Protein 8G4K (pdb70)

Sequence (212 aa):
GLKELLKELNKKAIASGDTETVRRILEEELLELLKEAFEKGDYDLAISIASMAVKAASYIGDTETLKEELLEIILKKIKEKLKKEGDEAALKAVERNIKVVEKVAMKFPQLCKFCDVRRFFSTCDNQKSCMMSNCSSITSICEKPQEVCVAVWRKNDENITLETVCHDPKLPYHDFILEDDAASPKCIMKEKKKPGETFFMMCSCSSSDECNDNIIIFSEEYNT

Organism: Homo sapiens (NCBI:txid9606)

InterPro domains:
  IPR000333 Ser/Thr protein kinase, TGFB receptor [PR00653] (124-147)
  IPR000333 Ser/Thr protein kinase, TGFB receptor [PR00653] (388-409)
  IPR000333 Ser/Thr protein kinase, TGFB receptor [PR00653] (509-528)
  IPR000333 Ser/Thr protein kinase, TGFB receptor [PTHR23255] (47-543)
  IPR000719 Protein kinase domain [PS50011] (244-544)
  IPR000719 Protein kinase domain [SM00220] (244-539)
  IPR001245 Serine-threonine/tyrosine-protein kinase, catalytic domain [PF07714] (244-537)
  IPR008271 Serine/threonine-protein kinase, active site [PS00108] (375-387)
  IPR011009 Protein kinase-like domain superfamily [SSF56112] (244-537)
  IPR015013 Transforming growth factor beta receptor 2 ectodomain [PF08917] (49-157)
  IPR015013 Transforming growth factor beta receptor 2 ectodomain [cd23538] (49-149)
  IPR017194 Transforming growth factor-beta receptor, type II [PIRSF037393] (1-567)
  IPR017441 Protein kinase, ATP binding site [PS00107] (250-277)
  IPR045860 Snake toxin-like superfamily [G3DSA:2.10.60.10] (38-153)
  IPR045860 Snake toxin-like superfamily [SSF57302] (38-157)

Solvent-accessible surface area: 11367 Å² total; per-residue (Å²): 94,40,143,86,23,10,138,55,1,41,153,5,37,94,85,44,60,63,115,31,0,120,106,0,7,106,59,1,42,107,68,5,123,96,1,50,117,141,36,59,42,33,64,0,0,5,3,0,0,2,0,0,35,0,0,34,83,28,55,40,67,132,16,4,99,100,0,20,101,25,0,104,95,0,63,107,82,4,134,144,88,76,53,93,10,0,25,98,0,0,58,33,0,13,116,8,0,85,127,56,36,201,147,54,11,36,0,0,20,24,3,47,90,89,166,26,118,5,38,148,86,84,42,6,92,13,121,10,63,0,0,0,0,0,68,93,62,92,25,11,0,0,0,1,16,65,56,81,127,153,75,18,20,5,15,2,7,12,21,22,45,173,81,69,45,62,138,42,112,15,105,102,16,88,20,73,114,1,71,5,123,103,38,190,65,130,70,42,51,0,42,9,6,6,0,41,37,20,23,11,0,28,45,0,23,55,51,100,143,163,154,178

GO terms:
  GO:0005515 protein binding (F, IPI)
  GO:0034713 type I transforming growth factor beta receptor binding (F, IDA)
  GO:0034714 type III transforming growth factor beta receptor binding (F, IDA)
  GO:0060391 positive regulation of SMAD protein signal transduction (P, IDA)
  GO:0046332 SMAD binding (F, IDA)
  GO:0050431 transforming growth factor beta binding (F, IDA)
  GO:0007179 transforming growth factor beta receptor signaling pathway (P, IMP)
  GO:0005024 transforming growth factor beta receptor activity (F, IDA)
  GO:0043235 signaling receptor complex (C, IDA)
  GO:0050431 transforming growth factor beta binding (F, IPI)
  GO:0005576 extracellular region (C, IDA)
  GO:0005026 transforming growth factor beta receptor activity, type II (F, IDA)
  GO:0045121 membrane raft (C, IDA)
  GO:0005886 plasma membrane (C, IDA)
  GO:0008284 positive regulation of cell population proliferation (P, TAS)
  GO:0004674 protein serine/threonine kinase activity (F, TAS)
  GO:0005829 cytosol (C, TAS)
  GO:0005886 plasma membrane (C, TAS)
  GO:0004675 transmembrane receptor protein serine/threonine kinase activity (F, IDA)
  GO:0005539 glycosaminoglycan binding (F, IDA)

Structure (mmCIF, N/CA/C/O backbone):
data_8G4K
#
_entry.id   8G4K
#
_cell.length_a   47.983
_cell.length_b   57.175
_cell.length_c   78.798
_cell.angle_alpha   90
_cell.angle_beta   90
_cell.angle_gamma   90
#
_symmetry.space_group_name_H-M   'P 21 21 21'
#
loop_
_entity.id
_entity.type
_entity.pdbx_description
1 polymer 5HCS_TGFBR2_1
2 polymer 'TGF-beta receptor type-2'
3 non-polymer 'SULFATE ION'
4 water water
#
loop_
_atom_site.group_PDB
_atom_site.id
_atom_site.type_symbol
_atom_site.label_atom_id
_atom_site.label_alt_id
_atom_site.label_comp_id
_atom_site.label_asym_id
_atom_site.label_entity_id
_atom_site.label_seq_id
_atom_site.pdbx_PDB_ins_code
_atom_site.Cartn_x
_atom_site.Cartn_y
_atom_site.Cartn_z
_atom_site.occupancy
_atom_site.B_iso_or_equiv
_atom_site.auth_seq_id
_atom_site.auth_comp_id
_atom_site.auth_asym_id
_atom_site.auth_atom_id
_atom_site.pdbx_PDB_model_num
ATOM 1 N N . GLY A 1 4 ? 22.193 -17.275 1.457 1 43.45 23 GLY A N 1
ATOM 2 C CA . GLY A 1 4 ? 23.501 -16.662 1.261 1 36.04 23 GLY A CA 1
ATOM 3 C C . GLY A 1 4 ? 23.749 -15.538 2.264 1 28.11 23 GLY A C 1
ATOM 4 O O . GLY A 1 4 ? 24.814 -15.463 2.876 1 25.76 23 GLY A O 1
ATOM 8 N N . LEU A 1 5 ? 22.753 -14.658 2.445 1 25.8 24 LEU A N 1
ATOM 9 C CA . LEU A 1 5 ? 22.951 -13.496 3.308 1 24.94 24 LEU A CA 1
ATOM 10 C C . LEU A 1 5 ? 23.07 -13.885 4.789 1 22.83 24 LEU A C 1
ATOM 11 O O . LEU A 1 5 ? 23.889 -13.338 5.5 1 21.8 24 LEU A O 1
ATOM 27 N N . LYS A 1 6 ? 22.323 -14.897 5.231 1 21.45 25 LYS A N 1
ATOM 28 C CA . LYS A 1 6 ? 22.463 -15.41 6.58 1 23.6 25 LYS A CA 1
ATOM 29 C C . LYS A 1 6 ? 23.886 -15.902 6.831 1 22.54 25 LYS A C 1
ATOM 30 O O . LYS A 1 6 ? 24.459 -15.637 7.891 1 21.53 25 LYS A O 1
ATOM 49 N N . GLU A 1 7 ? 24.475 -16.603 5.861 1 22.29 26 GLU A N 1
ATOM 50 C CA . GLU A 1 7 ? 25.832 -17.108 6.016 1 22.93 26 GLU A CA 1
ATOM 51 C C . GLU A 1 7 ? 26.849 -15.967 6.027 1 20.74 26 GLU A C 1
ATOM 52 O O . GLU A 1 7 ? 27.809 -15.998 6.807 1 21.15 26 GLU A O 1
ATOM 64 N N . LEU A 1 8 ? 26.625 -14.94 5.204 1 19.69 27 LEU A N 1
ATOM 65 C CA . LEU A 1 8 ? 27.521 -13.796 5.178 1 17.95 27 LEU A CA 1
ATOM 66 C C . LEU A 1 8 ? 27.49 -13.095 6.536 1 16.77 27 LEU A C 1
ATOM 67 O O . LEU A 1 8 ? 28.535 -12.681 7.012 1 17.57 27 LEU A O 1
ATOM 83 N N . LEU A 1 9 ? 26.295 -12.93 7.101 1 16.83 28 LEU A N 1
ATOM 84 C CA . LEU A 1 9 ? 26.201 -12.317 8.428 1 16.3 28 LEU A CA 1
ATOM 85 C C . LEU A 1 9 ? 26.946 -13.134 9.491 1 15.2 28 LEU A C 1
ATOM 86 O O . LEU A 1 9 ? 27.694 -12.58 10.314 1 16.04 28 LEU A O 1
ATOM 102 N N . LYS A 1 10 ? 26.766 -14.454 9.451 1 16.76 29 LYS A N 1
ATOM 103 C CA . LYS A 1 10 ? 27.478 -15.323 10.38 1 17.25 29 LYS A CA 1
ATOM 104 C C . LYS A 1 10 ? 28.981 -15.156 10.227 1 17.34 29 LYS A C 1
ATOM 105 O O . LYS A 1 10 ? 29.713 -15.018 11.213 1 17.67 29 LYS A O 1
ATOM 124 N N . GLU A 1 11 ? 29.462 -15.167 8.988 1 17.86 30 GLU A N 1
ATOM 125 C CA . GLU A 1 11 ? 30.885 -14.998 8.731 1 17.07 30 GLU A CA 1
ATOM 126 C C . GLU A 1 11 ? 31.398 -13.618 9.136 1 15.44 30 GLU A C 1
ATOM 127 O O . GLU A 1 11 ? 32.511 -13.495 9.674 1 17.16 30 GLU A O 1
ATOM 139 N N . LEU A 1 12 ? 30.585 -12.582 8.911 1 15.23 31 LEU A N 1
ATOM 140 C CA . LEU A 1 12 ? 30.931 -11.218 9.265 1 15.57 31 LEU A CA 1
ATOM 141 C C . LEU A 1 12 ? 31.157 -11.155 10.785 1 15.23 31 LEU A C 1
ATOM 142 O O . LEU A 1 12 ? 32.158 -10.603 11.245 1 15.8 31 LEU A O 1
ATOM 158 N N . ASN A 1 13 ? 30.195 -11.666 11.561 1 14.48 32 ASN A N 1
ATOM 159 C CA . ASN A 1 13 ? 30.273 -11.591 13.022 1 14.15 32 ASN A CA 1
ATOM 160 C C . ASN A 1 13 ? 31.437 -12.413 13.557 1 14.87 32 ASN A C 1
ATOM 161 O O . ASN A 1 13 ? 32.113 -11.961 14.495 1 15.83 32 ASN A O 1
ATOM 172 N N . LYS A 1 14 ? 31.719 -13.572 12.953 1 15.67 33 LYS A N 1
ATOM 173 C CA A LYS A 1 14 ? 32.872 -14.369 13.355 0.5 15.66 33 LYS A CA 1
ATOM 174 C CA B LYS A 1 14 ? 32.872 -14.353 13.38 0.5 16.51 33 LYS A CA 1
ATOM 175 C C . LYS A 1 14 ? 34.147 -13.566 13.15 1 15.83 33 LYS A C 1
ATOM 176 O O . LYS A 1 14 ? 35.067 -13.611 13.969 1 16.93 33 LYS A O 1
ATOM 212 N N . ALA A 1 15 ? 34.217 -12.865 12.011 1 15.74 34 ALA A N 1
ATOM 213 C CA . ALA A 1 15 ? 35.396 -12.087 11.706 1 15.56 34 ALA A CA 1
ATOM 214 C C . ALA A 1 15 ? 35.553 -10.869 12.612 1 17.05 34 ALA A C 1
ATOM 215 O O . ALA A 1 15 ? 36.673 -10.544 13.041 1 17.13 34 ALA A O 1
ATOM 222 N N . ILE A 1 16 ? 34.457 -10.147 12.848 1 15.93 35 ILE A N 1
ATOM 223 C CA . ILE A 1 16 ? 34.494 -9.035 13.808 1 15.53 35 ILE A CA 1
ATOM 224 C C . ILE A 1 16 ? 34.964 -9.489 15.185 1 16.17 35 ILE A C 1
ATOM 225 O O . ILE A 1 16 ? 35.85 -8.864 15.771 1 18.45 35 ILE A O 1
ATOM 241 N N . ALA A 1 17 ? 34.419 -10.619 15.641 1 15.17 36 ALA A N 1
ATOM 242 C CA . ALA A 1 17 ? 34.724 -11.103 16.976 1 17.02 36 ALA A CA 1
ATOM 243 C C . ALA A 1 17 ? 36.201 -11.473 17.091 1 16.77 36 ALA A C 1
ATOM 244 O O . ALA A 1 17 ? 36.796 -11.293 18.156 1 21.98 36 ALA A O 1
ATOM 251 N N . SER A 1 18 ? 36.794 -11.964 16.002 1 17.16 37 SER A N 1
ATOM 252 C CA . SER A 1 18 ? 38.153 -12.464 16.036 1 17.4 37 SER A CA 1
ATOM 253 C C . SER A 1 18 ? 39.224 -11.485 15.581 1 18.21 37 SER A C 1
ATOM 254 O O . SER A 1 18 ? 40.402 -11.821 15.627 1 19.48 37 SER A O 1
ATOM 262 N N . GLY A 1 19 ? 38.803 -10.283 15.163 1 17.82 38 GLY A N 1
ATOM 263 C CA . GLY A 1 19 ? 39.711 -9.261 14.677 1 19.15 38 GLY A CA 1
ATOM 264 C C . GLY A 1 19 ? 40.186 -9.485 13.243 1 19.16 38 GLY A C 1
ATOM 265 O O . GLY A 1 19 ? 41.233 -8.952 12.877 1 22.51 38 GLY A O 1
ATOM 269 N N . ASP A 1 20 ? 39.445 -10.282 12.469 1 17.89 39 ASP A N 1
ATOM 270 C CA . ASP A 1 20 ? 39.865 -10.624 11.107 1 19.36 39 ASP A CA 1
ATOM 271 C C . ASP A 1 20 ? 39.417 -9.55 10.111 1 18.17 39 ASP A C 1
ATOM 272 O O . ASP A 1 20 ? 38.416 -9.71 9.402 1 18.53 39 ASP A O 1
ATOM 281 N N . THR A 1 21 ? 40.16 -8.434 10.125 1 18.32 40 THR A N 1
ATOM 282 C CA . THR A 1 21 ? 39.812 -7.281 9.309 1 19.9 40 THR A CA 1
ATOM 283 C C . THR A 1 21 ? 39.8 -7.581 7.808 1 19.43 40 THR A C 1
ATOM 284 O O . THR A 1 21 ? 38.988 -7.012 7.102 1 20.03 40 THR A O 1
ATOM 295 N N . GLU A 1 22 ? 40.679 -8.485 7.344 1 19.14 41 GLU A N 1
ATOM 296 C CA . GLU A 1 22 ? 40.714 -8.82 5.939 1 23.19 41 GLU A CA 1
ATOM 297 C C . GLU A 1 22 ? 39.415 -9.488 5.515 1 20.5 41 GLU A C 1
ATOM 298 O O . GLU A 1 22 ? 38.869 -9.157 4.461 1 20.68 41 GLU A O 1
ATOM 310 N N . THR A 1 23 ? 38.89 -10.403 6.332 1 20.28 42 THR A N 1
ATOM 311 C CA . THR A 1 23 ? 37.624 -11.043 6.026 1 18.3 42 THR A CA 1
ATOM 312 C C . THR A 1 23 ? 36.511 -10.008 6.034 1 15.91 42 THR A C 1
ATOM 313 O O . THR A 1 23 ? 35.634 -10.045 5.161 1 16.95 42 THR A O 1
ATOM 324 N N . VAL A 1 24 ? 36.537 -9.094 7.005 1 15.92 43 VAL A N 1
ATOM 325 C CA . VAL A 1 24 ? 35.502 -8.088 7.05 1 15.13 43 VAL A CA 1
ATOM 326 C C . VAL A 1 24 ? 35.485 -7.265 5.751 1 15.05 43 VAL A C 1
ATOM 327 O O . VAL A 1 24 ? 34.433 -6.964 5.221 1 15.72 43 VAL A O 1
ATOM 340 N N . ARG A 1 25 ? 36.658 -6.836 5.314 1 16.27 44 ARG A N 1
ATOM 341 C CA . ARG A 1 25 ? 36.778 -6.038 4.109 1 17.87 44 ARG A CA 1
ATOM 342 C C . ARG A 1 25 ? 36.255 -6.801 2.886 1 16.9 44 ARG A C 1
ATOM 343 O O . ARG A 1 25 ? 35.525 -6.238 2.065 1 17.76 44 ARG A O 1
ATOM 364 N N . ARG A 1 26 ? 36.541 -8.104 2.812 1 16.58 45 ARG A N 1
ATOM 365 C CA . ARG A 1 26 ? 36.05 -8.924 1.707 1 17.41 45 ARG A CA 1
ATOM 366 C C . ARG A 1 26 ? 34.529 -9.033 1.732 1 16.97 45 ARG A C 1
ATOM 367 O O . ARG A 1 26 ? 33.85 -8.894 0.706 1 17.69 45 ARG A O 1
ATOM 388 N N . ILE A 1 27 ? 33.971 -9.266 2.923 1 15.61 46 ILE A N 1
ATOM 389 C CA . ILE A 1 27 ? 32.533 -9.389 3.057 1 15.29 46 ILE A CA 1
ATOM 390 C C . ILE A 1 27 ? 31.849 -8.054 2.744 1 14.6 46 ILE A C 1
ATOM 391 O O . ILE A 1 27 ? 30.831 -8.003 2.053 1 14.77 46 ILE A O 1
ATOM 407 N N . LEU A 1 28 ? 32.455 -6.942 3.154 1 14.33 47 LEU A N 1
ATOM 408 C CA . LEU A 1 28 ? 31.91 -5.627 2.856 1 14.18 47 LEU A CA 1
ATOM 409 C C . LEU A 1 28 ? 31.811 -5.458 1.33 1 14.51 47 LEU A C 1
ATOM 410 O O . LEU A 1 28 ? 30.797 -4.959 0.833 1 15.14 47 LEU A O 1
ATOM 426 N N . GLU A 1 29 ? 32.885 -5.807 0.59 1 15.15 48 GLU A N 1
ATOM 427 C CA . GLU A 1 29 ? 32.875 -5.681 -0.866 1 17.13 48 GLU A CA 1
ATOM 428 C C . GLU A 1 29 ? 31.714 -6.49 -1.451 1 15.93 48 GLU A C 1
ATOM 429 O O . GLU A 1 29 ? 31.012 -6.013 -2.37 1 18.14 48 GLU A O 1
ATOM 441 N N . GLU A 1 30 ? 31.524 -7.734 -0.986 1 15.71 49 GLU A N 1
ATOM 442 C CA A GLU A 1 30 ? 30.413 -8.559 -1.433 0.5 15.73 49 GLU A CA 1
ATOM 443 C CA B GLU A 1 30 ? 30.409 -8.568 -1.414 0.5 15.54 49 GLU A CA 1
ATOM 444 C C . GLU A 1 30 ? 29.061 -7.922 -1.114 1 14.39 49 GLU A C 1
ATOM 445 O O . GLU A 1 30 ? 28.166 -7.928 -1.952 1 15.03 49 GLU A O 1
ATOM 467 N N . LEU A 1 31 ? 28.893 -7.418 0.12 1 14.07 50 LEU A N 1
ATOM 468 C CA . LEU A 1 31 ? 27.644 -6.786 0.476 1 14.02 50 LEU A CA 1
ATOM 469 C C . LEU A 1 31 ? 27.33 -5.587 -0.422 1 13.35 50 LEU A C 1
ATOM 470 O O . LEU A 1 31 ? 26.176 -5.347 -0.746 1 13.71 50 LEU A O 1
ATOM 486 N N . LEU A 1 32 ? 28.339 -4.775 -0.717 1 14.31 51 LEU A N 1
ATOM 487 C CA . LEU A 1 32 ? 28.085 -3.611 -1.552 1 14.27 51 LEU A CA 1
ATOM 488 C C . LEU A 1 32 ? 27.616 -4.004 -2.962 1 13.3 51 LEU A C 1
ATOM 489 O O . LEU A 1 32 ? 26.741 -3.358 -3.505 1 14.9 51 LEU A O 1
ATOM 505 N N . GLU A 1 33 ? 28.153 -5.106 -3.484 1 14.09 52 GLU A N 1
ATOM 506 C CA . GLU A 1 33 ? 27.708 -5.605 -4.774 1 14.19 52 GLU A CA 1
ATOM 507 C C . GLU A 1 33 ? 26.267 -6.094 -4.702 1 13.86 52 GLU A C 1
ATOM 508 O O . GLU A 1 33 ? 25.448 -5.827 -5.575 1 14.68 52 GLU A O 1
ATOM 520 N N . LEU A 1 34 ? 25.935 -6.84 -3.637 1 14.3 53 LEU A N 1
ATOM 521 C CA . LEU A 1 34 ? 24.566 -7.317 -3.434 1 13.44 53 LEU A CA 1
ATOM 522 C C . LEU A 1 34 ? 23.582 -6.161 -3.242 1 13.12 53 LEU A C 1
ATOM 523 O O . LEU A 1 34 ? 22.46 -6.19 -3.754 1 14.32 53 LEU A O 1
ATOM 539 N N . LEU A 1 35 ? 24.035 -5.121 -2.552 1 13.59 54 LEU A N 1
ATOM 540 C CA . LEU A 1 35 ? 23.224 -3.953 -2.313 1 13.35 54 LEU A CA 1
ATOM 541 C C . LEU A 1 35 ? 22.876 -3.249 -3.621 1 14.22 54 LEU A C 1
ATOM 542 O O . LEU A 1 35 ? 21.756 -2.835 -3.84 1 14.81 54 LEU A O 1
ATOM 558 N N . LYS A 1 36 ? 23.897 -3.046 -4.439 1 14.5 55 LYS A N 1
ATOM 559 C CA . LYS A 1 36 ? 23.667 -2.369 -5.748 1 15.26 55 LYS A CA 1
ATOM 560 C C . LYS A 1 36 ? 22.628 -3.15 -6.57 1 15.26 55 LYS A C 1
ATOM 561 O O . LYS A 1 36 ? 21.722 -2.52 -7.109 1 16.2 55 LYS A O 1
ATOM 580 N N . GLU A 1 37 ? 22.734 -4.461 -6.572 1 15.26 56 GLU A N 1
ATOM 581 C CA . GLU A 1 37 ? 21.793 -5.274 -7.339 1 16.55 56 GLU A CA 1
ATOM 582 C C . GLU A 1 37 ? 20.379 -5.152 -6.778 1 15.69 56 GLU A C 1
ATOM 583 O O . GLU A 1 37 ? 19.408 -4.954 -7.509 1 16.73 56 GLU A O 1
ATOM 595 N N . ALA A 1 38 ? 20.245 -5.214 -5.437 1 14.49 57 ALA A N 1
ATOM 596 C CA . ALA A 1 38 ? 18.925 -5.131 -4.849 1 13.84 57 ALA A CA 1
ATOM 597 C C . ALA A 1 38 ? 18.277 -3.771 -5.108 1 13.91 57 ALA A C 1
ATOM 598 O O . ALA A 1 38 ? 17.089 -3.654 -5.427 1 15.87 57 ALA A O 1
ATOM 605 N N . PHE A 1 39 ? 19.071 -2.721 -4.94 1 13.54 58 PHE A N 1
ATOM 606 C CA . PHE A 1 39 ? 18.61 -1.372 -5.176 1 14.01 58 PHE A CA 1
ATOM 607 C C . PHE A 1 39 ? 18.154 -1.222 -6.636 1 14.76 58 PHE A C 1
ATOM 608 O O . PHE A 1 39 ? 17.081 -0.683 -6.901 1 16.2 58 PHE A O 1
ATOM 625 N N . GLU A 1 40 ? 18.997 -1.634 -7.588 1 15.43 59 GLU A N 1
ATOM 626 C CA . GLU A 1 40 ? 18.687 -1.443 -9.002 1 16.41 59 GLU A CA 1
ATOM 627 C C . GLU A 1 40 ? 17.457 -2.244 -9.406 1 15.83 59 GLU A C 1
ATOM 628 O O . GLU A 1 40 ? 16.813 -1.846 -10.385 1 18.1 59 GLU A O 1
ATOM 640 N N . LYS A 1 41 ? 17.127 -3.367 -8.74 1 15.65 60 LYS A N 1
ATOM 641 C CA . LYS A 1 41 ? 15.916 -4.143 -8.973 1 18.07 60 LYS A CA 1
ATOM 642 C C . LYS A 1 41 ? 14.685 -3.604 -8.259 1 16.71 60 LYS A C 1
ATOM 643 O O . LYS A 1 41 ? 13.611 -4.158 -8.407 1 19.46 60 LYS A O 1
ATOM 662 N N . GLY A 1 42 ? 14.882 -2.56 -7.444 1 16.15 61 GLY A N 1
ATOM 663 C CA . GLY A 1 42 ? 13.783 -2.022 -6.651 1 16.89 61 GLY A CA 1
ATOM 664 C C . GLY A 1 42 ? 13.339 -2.932 -5.501 1 16.72 61 GLY A C 1
ATOM 665 O O . GLY A 1 42 ? 12.206 -2.825 -5.046 1 19.62 61 GLY A O 1
ATOM 669 N N . ASP A 1 43 ? 14.233 -3.821 -5.05 1 16.06 62 ASP A N 1
ATOM 670 C CA . ASP A 1 43 ? 13.923 -4.677 -3.915 1 15.74 62 ASP A CA 1
ATOM 671 C C . ASP A 1 43 ? 14.384 -4.027 -2.611 1 13.84 62 ASP A C 1
ATOM 672 O O . ASP A 1 43 ? 15.486 -4.259 -2.116 1 15.17 62 ASP A O 1
ATOM 681 N N . TYR A 1 44 ? 13.595 -3.051 -2.215 1 14.24 63 TYR A N 1
ATOM 682 C CA . TYR A 1 44 ? 14.064 -2.141 -1.196 1 13.83 63 TYR A CA 1
ATOM 683 C C . TYR A 1 44 ? 14.167 -2.775 0.2 1 12.92 63 TYR A C 1
ATOM 684 O O . TYR A 1 44 ? 15.029 -2.375 0.971 1 13.89 63 TYR A O 1
ATOM 702 N N . ASP A 1 45 ? 13.322 -3.75 0.51 1 13.79 64 ASP A N 1
ATOM 703 C CA . ASP A 1 45 ? 13.438 -4.418 1.793 1 13.94 64 ASP A CA 1
ATOM 704 C C . ASP A 1 45 ? 14.775 -5.143 1.867 1 13.12 64 ASP A C 1
ATOM 705 O O . ASP A 1 45 ? 15.454 -5.115 2.905 1 14.48 64 ASP A O 1
ATOM 714 N N . LEU A 1 46 ? 15.14 -5.827 0.781 1 13.73 65 LEU A N 1
ATOM 715 C CA . LEU A 1 46 ? 16.418 -6.512 0.71 1 13.43 65 LEU A CA 1
ATOM 716 C C . LEU A 1 46 ? 17.579 -5.526 0.76 1 13.35 65 LEU A C 1
ATOM 717 O O . LEU A 1 46 ? 18.59 -5.753 1.442 1 13.42 65 LEU A O 1
ATOM 733 N N . ALA A 1 47 ? 17.462 -4.42 0.037 1 13.18 66 ALA A N 1
ATOM 734 C CA . ALA A 1 47 ? 18.489 -3.399 0.05 1 12.62 66 ALA A CA 1
ATOM 735 C C . ALA A 1 47 ? 18.717 -2.874 1.473 1 12.05 66 ALA A C 1
ATOM 736 O O . ALA A 1 47 ? 19.855 -2.695 1.886 1 13 66 ALA A O 1
ATOM 743 N N . ILE A 1 48 ? 17.626 -2.555 2.187 1 12.5 67 ILE A N 1
ATOM 744 C CA . ILE A 1 48 ? 17.771 -2.077 3.556 1 12.55 67 ILE A CA 1
ATOM 745 C C . ILE A 1 48 ? 18.509 -3.123 4.403 1 11.77 67 ILE A C 1
ATOM 746 O O . ILE A 1 48 ? 19.395 -2.806 5.202 1 12.53 67 ILE A O 1
ATOM 762 N N . SER A 1 49 ? 18.1 -4.373 4.275 1 11.81 68 SER A N 1
ATOM 763 C CA . SER A 1 49 ? 18.682 -5.47 5.004 1 12.06 68 SER A CA 1
ATOM 764 C C . SER A 1 49 ? 20.177 -5.597 4.781 1 12.81 68 SER A C 1
ATOM 765 O O . SER A 1 49 ? 20.974 -5.76 5.721 1 13.13 68 SER A O 1
ATOM 773 N N . ILE A 1 50 ? 20.576 -5.616 3.503 1 12.46 69 ILE A N 1
ATOM 774 C CA . ILE A 1 50 ? 21.979 -5.671 3.15 1 12.86 69 ILE A CA 1
ATOM 775 C C . ILE A 1 50 ? 22.719 -4.446 3.695 1 11.51 69 ILE A C 1
ATOM 776 O O . ILE A 1 50 ? 23.839 -4.555 4.21 1 12.68 69 ILE A O 1
ATOM 792 N N . ALA A 1 51 ? 22.14 -3.276 3.545 1 11.66 70 ALA A N 1
ATOM 793 C CA . ALA A 1 51 ? 22.746 -2.05 4.018 1 12.39 70 ALA A CA 1
ATOM 794 C C . ALA A 1 51 ? 23.004 -2.107 5.537 1 12.24 70 ALA A C 1
ATOM 795 O O . ALA A 1 51 ? 24.025 -1.626 5.986 1 13.07 70 ALA A O 1
ATOM 802 N N . SER A 1 52 ? 22.077 -2.68 6.31 1 11.79 71 SER A N 1
ATOM 803 C CA . SER A 1 52 ? 22.301 -2.824 7.741 1 11.85 71 SER A CA 1
ATOM 804 C C . SER A 1 52 ? 23.608 -3.552 8.025 1 12.31 71 SER A C 1
ATOM 805 O O . SER A 1 52 ? 24.406 -3.135 8.882 1 13.34 71 SER A O 1
ATOM 813 N N . MET A 1 53 ? 23.823 -4.657 7.309 1 12.07 72 MET A N 1
ATOM 814 C CA . MET A 1 53 ? 25.026 -5.434 7.465 1 12.14 72 MET A CA 1
ATOM 815 C C . MET A 1 53 ? 26.261 -4.686 6.998 1 13.13 72 MET A C 1
ATOM 816 O O . MET A 1 53 ? 27.311 -4.766 7.611 1 13.33 72 MET A O 1
ATOM 830 N N . ALA A 1 54 ? 26.145 -4.017 5.836 1 12.57 73 ALA A N 1
ATOM 831 C CA . ALA A 1 54 ? 27.278 -3.288 5.285 1 11.99 73 ALA A CA 1
ATOM 832 C C . ALA A 1 54 ? 27.706 -2.164 6.226 1 12.83 73 ALA A C 1
ATOM 833 O O . ALA A 1 54 ? 28.883 -1.847 6.32 1 13.38 73 ALA A O 1
ATOM 840 N N . VAL A 1 55 ? 26.726 -1.478 6.821 1 12.64 74 VAL A N 1
ATOM 841 C CA . VAL A 1 55 ? 27.058 -0.421 7.768 1 12.37 74 VAL A CA 1
ATOM 842 C C . VAL A 1 55 ? 27.886 -0.979 8.944 1 12.46 74 VAL A C 1
ATOM 843 O O . VAL A 1 55 ? 28.883 -0.368 9.34 1 13.32 74 VAL A O 1
ATOM 856 N N . LYS A 1 56 ? 27.496 -2.149 9.457 1 12.41 75 LYS A N 1
ATOM 857 C CA . LYS A 1 56 ? 28.247 -2.735 10.549 1 12.31 75 LYS A CA 1
ATOM 858 C C . LYS A 1 56 ? 29.68 -3.056 10.116 1 12.47 75 LYS A C 1
ATOM 859 O O . LYS A 1 56 ? 30.653 -2.747 10.809 1 13.55 75 LYS A O 1
ATOM 878 N N . ALA A 1 57 ? 29.824 -3.672 8.925 1 12.97 76 ALA A N 1
ATOM 879 C CA . ALA A 1 57 ? 31.152 -4.056 8.449 1 13.03 76 ALA A CA 1
ATOM 880 C C . ALA A 1 57 ? 32.027 -2.821 8.192 1 12.9 76 ALA A C 1
ATOM 881 O O . ALA A 1 57 ? 33.189 -2.781 8.574 1 14.16 76 ALA A O 1
ATOM 888 N N . ALA A 1 58 ? 31.468 -1.785 7.518 1 12.68 77 ALA A N 1
ATOM 889 C CA . ALA A 1 58 ? 32.228 -0.588 7.234 1 14.06 77 ALA A CA 1
ATOM 890 C C . ALA A 1 58 ? 32.614 0.164 8.495 1 13.4 77 ALA A C 1
ATOM 891 O O . ALA A 1 58 ? 33.691 0.727 8.588 1 15.53 77 ALA A O 1
ATOM 898 N N . SER A 1 59 ? 31.729 0.147 9.505 1 13.61 78 SER A N 1
ATOM 899 C CA . SER A 1 59 ? 32.023 0.741 10.798 1 14.26 78 SER A CA 1
ATOM 900 C C . SER A 1 59 ? 33.199 0.036 11.464 1 13.35 78 SER A C 1
ATOM 901 O O . SER A 1 59 ? 34.118 0.69 11.984 1 15.26 78 SER A O 1
ATOM 909 N N . TYR A 1 60 ? 33.19 -1.296 11.447 1 14.02 79 TYR A N 1
ATOM 910 C CA . TYR A 1 60 ? 34.249 -2.052 12.107 1 14.27 79 TYR A CA 1
ATOM 911 C C . TYR A 1 60 ? 35.626 -1.718 11.555 1 15.71 79 TYR A C 1
ATOM 912 O O . TYR A 1 60 ? 36.596 -1.63 12.302 1 17.5 79 TYR A O 1
ATOM 930 N N . ILE A 1 61 ? 35.741 -1.62 10.218 1 15.52 80 ILE A N 1
ATOM 931 C CA . ILE A 1 61 ? 37.028 -1.319 9.603 1 17.01 80 ILE A CA 1
ATOM 932 C C . ILE A 1 61 ? 37.321 0.176 9.442 1 17.84 80 ILE A C 1
ATOM 933 O O . ILE A 1 61 ? 38.355 0.572 8.925 1 21.75 80 ILE A O 1
ATOM 949 N N . GLY A 1 62 ? 36.428 1.04 9.917 1 17.53 81 GLY A N 1
ATOM 950 C CA . GLY A 1 62 ? 36.643 2.479 9.876 1 18.57 81 GLY A CA 1
ATOM 951 C C . GLY A 1 62 ? 36.586 3.062 8.457 1 19.12 81 GLY A C 1
ATOM 952 O O . GLY A 1 62 ? 37.265 4.031 8.169 1 23.86 81 GLY A O 1
ATOM 956 N N . ASP A 1 63 ? 35.758 2.486 7.581 1 19.26 82 ASP A N 1
ATOM 957 C CA . ASP A 1 63 ? 35.742 2.898 6.171 1 19.48 82 ASP A CA 1
ATOM 958 C C . ASP A 1 63 ? 34.733 4.025 5.969 1 18.13 82 ASP A C 1
ATOM 959 O O . ASP A 1 63 ? 33.594 3.814 5.541 1 18.37 82 ASP A O 1
ATOM 968 N N . THR A 1 64 ? 35.164 5.247 6.31 1 19.61 83 THR A N 1
ATOM 969 C CA . THR A 1 64 ? 34.298 6.41 6.237 1 21.56 83 THR A CA 1
ATOM 970 C C . THR A 1 64 ? 33.742 6.651 4.833 1 20.14 83 THR A C 1
ATOM 971 O O . THR A 1 64 ? 32.575 7.027 4.694 1 21.29 83 THR A O 1
ATOM 982 N N . GLU A 1 65 ? 34.566 6.472 3.787 1 21.87 84 GLU A N 1
ATOM 983 C CA . GLU A 1 65 ? 34.077 6.701 2.43 1 22.08 84 GLU A CA 1
ATOM 984 C C . GLU A 1 65 ? 32.908 5.771 2.076 1 20.49 84 GLU A C 1
ATOM 985 O O . GLU A 1 65 ? 31.907 6.203 1.499 1 21.24 84 GLU A O 1
ATOM 997 N N . THR A 1 66 ? 33.029 4.483 2.429 1 18.5 85 THR A N 1
ATOM 998 C CA . THR A 1 66 ? 31.929 3.556 2.21 1 18.4 85 THR A CA 1
ATOM 999 C C . THR A 1 66 ? 30.702 3.935 3.041 1 17.06 85 THR A C 1
ATOM 1000 O O . THR A 1 66 ? 29.572 3.824 2.581 1 17.38 85 THR A O 1
ATOM 1011 N N . LEU A 1 67 ? 30.9 4.358 4.303 1 16.57 86 LEU A N 1
ATOM 1012 C CA . LEU A 1 67 ? 29.773 4.766 5.113 1 17 86 LEU A CA 1
ATOM 1013 C C . LEU A 1 67 ? 29.041 5.933 4.462 1 16.74 86 LEU A C 1
ATOM 1014 O O . LEU A 1 67 ? 27.82 5.998 4.476 1 16.56 86 LEU A O 1
ATOM 1030 N N . LYS A 1 68 ? 29.79 6.871 3.868 1 18.75 87 LYS A N 1
ATOM 1031 C CA . LYS A 1 68 ? 29.134 7.962 3.161 1 19.89 87 LYS A CA 1
ATOM 1032 C C . LYS A 1 68 ? 28.354 7.503 1.919 1 19.8 87 LYS A C 1
ATOM 1033 O O . LYS A 1 68 ? 27.266 8.012 1.658 1 19.39 87 LYS A O 1
ATOM 1052 N N . GLU A 1 69 ? 28.885 6.518 1.189 1 18.52 88 GLU A N 1
ATOM 1053 C CA A GLU A 1 69 ? 28.185 5.92 0.057 0.5 19.1 88 GLU A CA 1
ATOM 1054 C CA B GLU A 1 69 ? 28.172 5.944 0.055 0.5 19.18 88 GLU A CA 1
ATOM 1055 C C . GLU A 1 69 ? 26.905 5.23 0.524 1 17.55 88 GLU A C 1
ATOM 1056 O O . GLU A 1 69 ? 25.851 5.348 -0.103 1 17.37 88 GLU A O 1
ATOM 1078 N N . LEU A 1 70 ? 26.992 4.522 1.659 1 16.31 89 LEU A N 1
ATOM 1079 C CA . LEU A 1 70 ? 25.819 3.857 2.19 1 14.87 89 LEU A CA 1
ATOM 1080 C C . LEU A 1 70 ? 24.769 4.888 2.622 1 14.95 89 LEU A C 1
ATOM 1081 O O . LEU A 1 70 ? 23.574 4.682 2.426 1 16.17 89 LEU A O 1
ATOM 1097 N N . LEU A 1 71 ? 25.197 5.996 3.244 1 16 90 LEU A N 1
ATOM 1098 C CA . LEU A 1 71 ? 24.236 7.024 3.624 1 1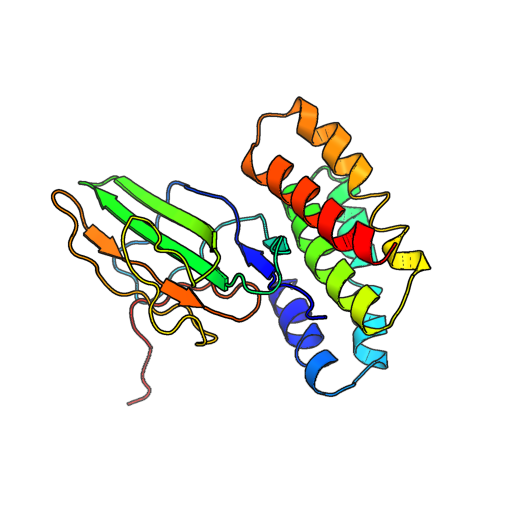6.01 90 LEU A CA 1
ATOM 1099 C C . LEU A 1 71 ? 23.506 7.522 2.375 1 16.85 90 LEU A C 1
ATOM 1100 O O . LEU A 1 71 ? 22.297 7.721 2.412 1 16.81 90 LEU A O 1
ATOM 1116 N N . GLU A 1 72 ? 24.265 7.773 1.291 1 16.78 91 GLU A N 1
ATOM 1117 C CA . GLU A 1 72 ? 23.676 8.267 0.057 1 18.22 91 GLU A CA 1
ATOM 1118 C C . GLU A 1 72 ? 22.627 7.297 -0.494 1 15.61 91 GLU A C 1
ATOM 1119 O O . GLU A 1 72 ? 21.532 7.73 -0.907 1 17.32 91 GLU A O 1
ATOM 1131 N N . ILE A 1 73 ? 22.961 5.994 -0.554 1 15.31 92 ILE A N 1
ATOM 1132 C CA A ILE A 1 73 ? 21.989 5.056 -1.101 0.5 15.44 92 ILE A CA 1
ATOM 1133 C CA B ILE A 1 73 ? 22.024 4.992 -1.061 0.5 14.91 92 ILE A CA 1
ATOM 1134 C C . ILE A 1 73 ? 20.776 4.929 -0.18 1 14.86 92 ILE A C 1
ATOM 1135 O O . ILE A 1 73 ? 19.628 4.835 -0.622 1 14.87 92 ILE A O 1
ATOM 1165 N N . LEU A 1 74 ? 20.993 4.953 1.157 1 14.68 93 LEU A N 1
ATOM 1166 C CA . LEU A 1 74 ? 19.864 4.924 2.093 1 14.27 93 LEU A CA 1
ATOM 1167 C C . LEU A 1 74 ? 18.943 6.127 1.886 1 14.88 93 LEU A C 1
ATOM 1168 O O . LEU A 1 74 ? 17.732 5.967 1.921 1 15.05 93 LEU A O 1
ATOM 1184 N N . LYS A 1 75 ? 19.505 7.321 1.664 1 15.01 94 LYS A N 1
ATOM 1185 C CA . LYS A 1 75 ? 18.673 8.492 1.427 1 15.55 94 LYS A CA 1
ATOM 1186 C C . LYS A 1 75 ? 17.844 8.343 0.144 1 14.68 94 LYS A C 1
ATOM 1187 O O . LYS A 1 75 ? 16.684 8.784 0.089 1 16.4 94 LYS A O 1
ATOM 1206 N N . LYS A 1 76 ? 18.421 7.727 -0.888 1 15.14 95 LYS A N 1
ATOM 1207 C CA . LYS A 1 76 ? 17.647 7.447 -2.096 1 17.09 95 LYS A CA 1
ATOM 1208 C C . LYS A 1 76 ? 16.493 6.484 -1.842 1 15.61 95 LYS A C 1
ATOM 1209 O O . LYS A 1 76 ? 15.359 6.689 -2.315 1 16.09 95 LYS A O 1
ATOM 1228 N N . ILE A 1 77 ? 16.777 5.433 -1.057 1 14.59 96 ILE A N 1
ATOM 1229 C CA . ILE A 1 77 ? 15.745 4.488 -0.698 1 14.96 96 ILE A CA 1
ATOM 1230 C C . ILE A 1 77 ? 14.617 5.214 0.059 1 15.63 96 ILE A C 1
ATOM 1231 O O . ILE A 1 77 ? 13.446 4.954 -0.182 1 16.72 96 ILE A O 1
ATOM 1247 N N . LYS A 1 78 ? 14.99 6.069 1.017 1 16.8 97 LYS A N 1
ATOM 1248 C CA . LYS A 1 78 ? 13.987 6.821 1.757 1 17.18 97 LYS A CA 1
ATOM 1249 C C . LYS A 1 78 ? 13.104 7.649 0.827 1 17.96 97 LYS A C 1
ATOM 1250 O O . LYS A 1 78 ? 11.896 7.677 1.01 1 19.77 97 LYS A O 1
ATOM 1269 N N . GLU A 1 79 ? 13.736 8.349 -0.123 1 19.12 98 GLU A N 1
ATOM 1270 C CA . GLU A 1 79 ? 12.993 9.162 -1.073 1 21.93 98 GLU A CA 1
ATOM 1271 C C . GLU A 1 79 ? 11.917 8.33 -1.776 1 20.5 98 GLU A C 1
ATOM 1272 O O . GLU A 1 79 ? 10.782 8.776 -1.956 1 23.69 98 GLU A O 1
ATOM 1284 N N . LYS A 1 80 ? 12.278 7.118 -2.208 1 19.11 99 LYS A N 1
ATOM 1285 C CA . LYS A 1 80 ? 11.312 6.233 -2.846 1 19.71 99 LYS A CA 1
ATOM 1286 C C . LYS A 1 80 ? 10.216 5.751 -1.891 1 20.07 99 LYS A C 1
ATOM 1287 O O . LYS A 1 80 ? 9.041 5.786 -2.246 1 21.01 99 LYS A O 1
ATOM 1306 N N . LEU A 1 81 ? 10.604 5.323 -0.671 1 17.3 100 LEU A N 1
ATOM 1307 C CA . LEU A 1 81 ? 9.652 4.735 0.255 1 18.64 100 LEU A CA 1
ATOM 1308 C C . LEU A 1 81 ? 8.715 5.758 0.905 1 19.52 100 LEU A C 1
ATOM 1309 O O . LEU A 1 81 ? 7.652 5.374 1.398 1 21.93 100 LEU A O 1
ATOM 1325 N N . LYS A 1 82 ? 9.1 7.041 0.905 1 20.57 101 LYS A N 1
ATOM 1326 C CA . LYS A 1 82 ? 8.251 8.102 1.427 1 23.53 101 LYS A CA 1
ATOM 1327 C C . LYS A 1 82 ? 6.943 8.079 0.633 1 33.02 101 LYS A C 1
AT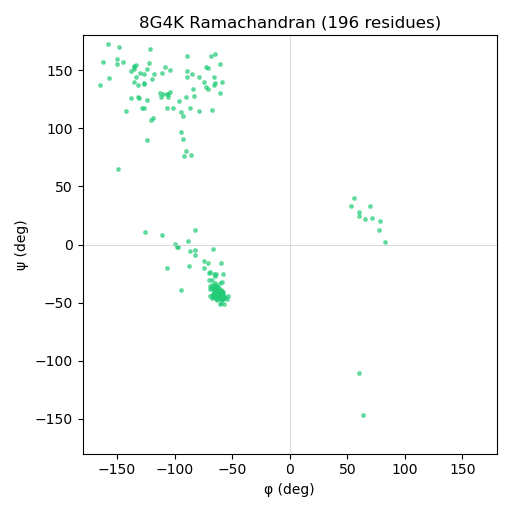OM 1328 O O . LYS A 1 82 ? 5.899 8.369 1.182 1 43.97 101 LYS A O 1
ATOM 1347 N N . LYS A 1 83 ? 7.024 7.692 -0.649 1 39.87 102 LYS A N 1
ATOM 1348 C CA . LYS A 1 83 ? 5.886 7.656 -1.557 1 46.78 102 LYS A CA 1
ATOM 1349 C C . LYS A 1 83 ? 5.064 6.365 -1.522 1 46.63 102 LYS A C 1
ATOM 1350 O O . LYS A 1 83 ? 4.033 6.3 -2.187 1 60.37 102 LYS A O 1
ATOM 1369 N N . GLU A 1 84 ? 5.505 5.342 -0.766 1 46.6 103 GLU A N 1
ATOM 1370 C CA . GLU A 1 84 ? 5.026 3.981 -0.985 1 45.42 103 GLU A CA 1
ATOM 1371 C C . GLU A 1 84 ? 4.049 3.359 0.02 1 49.37 103 GLU A C 1
ATOM 1372 O O . GLU A 1 84 ? 3.373 2.397 -0.328 1 59.15 103 GLU A O 1
ATOM 1384 N N . GLY A 1 85 ? 3.97 3.869 1.253 1 48.15 104 GLY A N 1
ATOM 1385 C CA . GLY A 1 85 ? 3.005 3.356 2.212 1 47.61 104 GLY A CA 1
ATOM 1386 C C . GLY A 1 85 ? 3.338 2.027 2.899 1 44.37 104 GLY A C 1
ATOM 1387 O O . GLY A 1 85 ? 2.452 1.43 3.514 1 45.33 104 GLY A O 1
ATOM 1391 N N . ASP A 1 86 ? 4.592 1.552 2.773 1 35.46 105 ASP A N 1
ATOM 1392 C CA . ASP A 1 86 ? 5.083 0.443 3.591 1 31.92 105 ASP A CA 1
ATOM 1393 C C . ASP A 1 86 ? 5.812 0.984 4.814 1 26.36 105 ASP A C 1
ATOM 1394 O O . ASP A 1 86 ? 6.989 1.348 4.733 1 23.11 105 ASP A O 1
ATOM 1403 N N . GLU A 1 87 ? 5.09 1.052 5.932 1 24.77 106 GLU A N 1
ATOM 1404 C CA . GLU A 1 87 ? 5.568 1.85 7.043 1 22.31 106 GLU A CA 1
ATOM 1405 C C . GLU A 1 87 ? 6.809 1.234 7.687 1 18.38 106 GLU A C 1
ATOM 1406 O O . GLU A 1 87 ? 7.718 1.974 8.004 1 18.87 106 GLU A O 1
ATOM 1418 N N . ALA A 1 88 ? 6.861 -0.098 7.805 1 18.79 107 ALA A N 1
ATOM 1419 C CA . ALA A 1 88 ? 7.995 -0.734 8.451 1 17.38 107 ALA A CA 1
ATOM 1420 C C . ALA A 1 88 ? 9.267 -0.511 7.645 1 16.17 107 ALA A C 1
ATOM 1421 O O . ALA A 1 88 ? 10.341 -0.311 8.197 1 15.14 107 ALA A O 1
ATOM 1428 N N . ALA A 1 89 ? 9.158 -0.565 6.308 1 15.54 108 ALA A N 1
ATOM 1429 C CA . ALA A 1 89 ? 10.333 -0.353 5.476 1 14.26 108 ALA A CA 1
ATOM 1430 C C . ALA A 1 89 ? 10.819 1.096 5.574 1 14.42 108 ALA A C 1
ATOM 1431 O O . ALA A 1 89 ? 12.018 1.365 5.689 1 14.51 108 ALA A O 1
ATOM 1438 N N . LEU A 1 90 ? 9.889 2.053 5.53 1 15.77 109 LEU A N 1
ATOM 1439 C CA . LEU A 1 90 ? 10.245 3.455 5.644 1 15.04 109 LEU A CA 1
ATOM 1440 C C . LEU A 1 90 ? 10.923 3.735 6.999 1 14.79 109 LEU A C 1
ATOM 1441 O O . LEU A 1 90 ? 11.953 4.406 7.093 1 15.49 109 LEU A O 1
ATOM 1457 N N . LYS A 1 91 ? 10.337 3.2 8.069 1 15 110 LYS A N 1
ATOM 1458 C CA . LYS A 1 91 ? 10.912 3.371 9.394 1 15.25 110 LYS A CA 1
ATOM 1459 C C . LYS A 1 91 ? 12.296 2.758 9.495 1 13.26 110 LYS A C 1
ATOM 1460 O O . LYS A 1 91 ? 13.18 3.342 10.135 1 14.24 110 LYS A O 1
ATOM 1479 N N . ALA A 1 92 ? 12.513 1.61 8.838 1 13.75 111 ALA A N 1
ATOM 1480 C CA . ALA A 1 92 ? 13.814 0.964 8.862 1 13.13 111 ALA A CA 1
ATOM 1481 C C . ALA A 1 92 ? 14.877 1.783 8.128 1 12.95 111 ALA A C 1
ATOM 1482 O O . ALA A 1 92 ? 16.001 1.91 8.602 1 13.57 111 ALA A O 1
ATOM 1489 N N . VAL A 1 93 ? 14.544 2.28 6.922 1 13.26 112 VAL A N 1
ATOM 1490 C CA . VAL A 1 93 ? 15.556 3.064 6.239 1 13.9 112 VAL A CA 1
ATOM 1491 C C . VAL A 1 93 ? 15.922 4.301 7.074 1 12.99 112 VAL A C 1
ATOM 1492 O O . VAL A 1 93 ? 17.081 4.696 7.152 1 13.57 112 VAL A O 1
ATOM 1505 N N . GLU A 1 94 ? 14.907 4.931 7.678 1 14.42 113 GLU A N 1
ATOM 1506 C CA . GLU A 1 94 ? 15.145 6.098 8.504 1 15.44 113 GLU A CA 1
ATOM 1507 C C . GLU A 1 94 ? 15.993 5.793 9.745 1 13.91 113 GLU A C 1
ATOM 1508 O O . GLU A 1 94 ? 16.874 6.575 10.078 1 14.74 113 GLU A O 1
ATOM 1520 N N . ARG A 1 95 ? 15.758 4.613 10.344 1 14.04 114 ARG A N 1
ATOM 1521 C CA . ARG A 1 95 ? 16.506 4.166 11.508 1 15.02 114 ARG A CA 1
ATOM 1522 C C . ARG A 1 95 ? 17.963 3.937 11.145 1 14.18 114 ARG A C 1
ATOM 1523 O O . A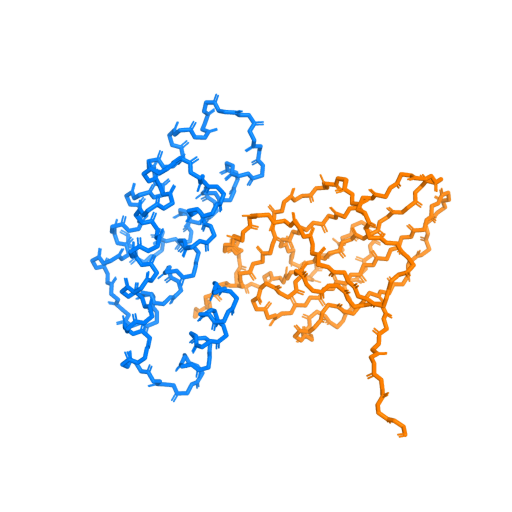RG A 1 95 ? 18.892 4.427 11.813 1 15.2 114 ARG A O 1
ATOM 1544 N N . ASN A 1 96 ? 18.178 3.31 9.982 1 13.78 115 ASN A N 1
ATOM 1545 C CA . ASN A 1 96 ? 19.53 3.088 9.518 1 13.23 115 ASN A CA 1
ATOM 1546 C C . ASN A 1 96 ? 20.249 4.406 9.191 1 13.38 115 ASN A C 1
ATOM 1547 O O . ASN A 1 96 ? 21.432 4.529 9.467 1 14.36 115 ASN A O 1
ATOM 1558 N N . ILE A 1 97 ? 19.546 5.376 8.571 1 13.71 116 ILE A N 1
ATOM 1559 C CA . ILE A 1 97 ? 20.137 6.658 8.294 1 13.79 116 ILE A CA 1
ATOM 1560 C C . ILE A 1 97 ? 20.636 7.321 9.581 1 14.21 116 ILE A C 1
ATOM 1561 O O . ILE A 1 97 ? 21.743 7.861 9.624 1 15.15 116 ILE A O 1
ATOM 1577 N N . LYS A 1 98 ? 19.814 7.295 10.651 1 14.41 117 LYS A N 1
ATOM 1578 C CA . LYS A 1 98 ? 20.2 7.958 11.9 1 15.91 117 LYS A CA 1
ATOM 1579 C C . LYS A 1 98 ? 21.448 7.31 12.5 1 14.6 117 LYS A C 1
ATOM 1580 O O . LYS A 1 98 ? 22.34 8.022 13.035 1 17.06 117 LYS A O 1
ATOM 1599 N N . VAL A 1 99 ? 21.539 5.976 12.42 1 14.29 118 VAL A N 1
ATOM 1600 C CA . VAL A 1 99 ? 22.717 5.266 12.898 1 14.87 118 VAL A CA 1
ATOM 1601 C C . VAL A 1 99 ? 23.955 5.642 12.094 1 14.75 118 VAL A C 1
ATOM 1602 O O . VAL A 1 99 ? 25.02 5.967 12.628 1 16.51 118 VAL A O 1
ATOM 1615 N N . VAL A 1 100 ? 23.844 5.655 10.747 1 14.3 119 VAL A N 1
ATOM 1616 C CA . VAL A 1 100 ? 25.013 5.958 9.937 1 16.18 119 VAL A CA 1
ATOM 1617 C C . VAL A 1 100 ? 25.491 7.387 10.153 1 17.31 119 VAL A C 1
ATOM 1618 O O . VAL A 1 100 ? 26.696 7.682 10.079 1 20.97 119 VAL A O 1
ATOM 1631 N N . GLU A 1 101 ? 24.531 8.289 10.351 1 16.34 120 GLU A N 1
ATOM 1632 C CA . GLU A 1 101 ? 24.878 9.694 10.502 1 20.15 120 GLU A CA 1
ATOM 1633 C C . GLU A 1 101 ? 25.803 9.941 11.685 1 22.52 120 GLU A C 1
ATOM 1634 O O . GLU A 1 101 ? 26.417 10.995 11.783 1 28.08 120 GLU A O 1
ATOM 1646 N N . LYS A 1 102 ? 25.911 8.977 12.598 1 22.31 121 LYS A N 1
ATOM 1647 C CA . LYS A 1 102 ? 26.923 9.108 13.63 1 21.76 121 LYS A CA 1
ATOM 1648 C C . LYS A 1 102 ? 28.356 8.955 13.122 1 22.42 121 LYS A C 1
ATOM 1649 O O . LYS A 1 102 ? 29.281 9.498 13.74 1 22.44 121 LYS A O 1
ATOM 1668 N N . VAL A 1 103 ? 28.539 8.245 11.989 1 24.92 122 VAL A N 1
ATOM 1669 C CA . VAL A 1 103 ? 29.858 7.868 11.487 1 23.48 122 VAL A CA 1
ATOM 1670 C C . VAL A 1 103 ? 30.16 8.274 10.045 1 24.93 122 VAL A C 1
ATOM 1671 O O . VAL A 1 103 ? 31.188 7.891 9.509 1 33.5 122 VAL A O 1
ATOM 1684 N N . ALA A 1 104 ? 29.301 9.117 9.471 1 27.34 123 ALA A N 1
ATOM 1685 C CA . ALA A 1 104 ? 29.405 9.54 8.094 1 33.43 123 ALA A CA 1
ATOM 1686 C C . ALA A 1 104 ? 28.481 10.743 7.88 1 45.8 123 ALA A C 1
ATOM 1687 O O . ALA A 1 104 ? 28.79 11.598 7.06 1 57.68 123 ALA A O 1
ATOM 1695 N N . MET B 2 1 ? 31.237 3.371 23.047 1 20.54 45 MET B N 1
ATOM 1696 C CA . MET B 2 1 ? 30.137 3.445 22.064 1 18.56 45 MET B CA 1
ATOM 1697 C C . MET B 2 1 ? 29.926 2.038 21.519 1 16.03 45 MET B C 1
ATOM 1698 O O . MET B 2 1 ? 30.883 1.363 21.191 1 18.43 45 MET B O 1
ATOM 1714 N N . LYS B 2 2 ? 28.665 1.613 21.525 1 17.03 46 LYS B N 1
ATOM 1715 C CA . LYS B 2 2 ? 28.313 0.247 21.089 1 15.77 46 LYS B CA 1
ATOM 1716 C C . LYS B 2 2 ? 27.504 0.33 19.796 1 14.75 46 LYS B C 1
ATOM 1717 O O . LYS B 2 2 ? 26.569 1.092 19.734 1 15.4 46 LYS B O 1
ATOM 1736 N N . PHE B 2 3 ? 27.928 -0.464 18.818 1 13.79 47 PHE B N 1
ATOM 1737 C CA . PHE B 2 3 ? 27.156 -0.533 17.581 1 13.03 47 PHE B CA 1
ATOM 1738 C C . PHE B 2 3 ? 25.859 -1.284 17.875 1 13.08 47 PHE B C 1
ATOM 1739 O O . PHE B 2 3 ? 25.904 -2.329 18.539 1 14.16 47 PHE B O 1
ATOM 1756 N N . PRO B 2 4 ? 24.676 -0.814 17.431 1 13.08 48 PRO B N 1
ATOM 1757 C CA . PRO B 2 4 ? 23.443 -1.477 17.798 1 12.33 48 PRO B CA 1
ATOM 1758 C C . PRO B 2 4 ? 23.28 -2.858 17.187 1 11.8 48 PRO B C 1
ATOM 1759 O O . PRO B 2 4 ? 23.884 -3.22 16.164 1 12.91 48 PRO B O 1
ATOM 1770 N N . GLN B 2 5 ? 22.381 -3.625 17.77 1 12.49 49 GLN B N 1
ATOM 1771 C CA . GLN B 2 5 ? 21.95 -4.904 17.233 1 11.82 49 GLN B CA 1
ATOM 1772 C C . GLN B 2 5 ? 21.32 -4.711 15.844 1 11.63 49 GLN B C 1
ATOM 1773 O O . GLN B 2 5 ? 20.723 -3.681 15.627 1 12.65 49 GLN B O 1
ATOM 1787 N N . LEU B 2 6 ? 21.368 -5.786 15.053 1 11.68 50 LEU B N 1
ATOM 1788 C CA . LEU B 2 6 ? 20.565 -5.865 13.814 1 11.28 50 LEU B CA 1
ATOM 1789 C C . LEU B 2 6 ? 19.406 -6.808 14.168 1 11.56 50 LEU B C 1
ATOM 1790 O O . LEU B 2 6 ? 19.655 -7.859 14.757 1 12.68 50 LEU B O 1
ATOM 1806 N N . CYS B 2 7 ? 18.187 -6.414 13.858 1 11.46 51 CYS B N 1
ATOM 1807 C CA . CYS B 2 7 ? 17.01 -7.19 14.166 1 12.12 51 CYS B CA 1
ATOM 1808 C C . CYS B 2 7 ? 16.059 -7.227 12.976 1 11.22 51 CYS B C 1
ATOM 1809 O O . CYS B 2 7 ? 15.94 -6.224 12.257 1 12.17 51 CYS B O 1
ATOM 1816 N N . LYS B 2 8 ? 15.268 -8.291 12.915 1 11.4 52 LYS B N 1
ATOM 1817 C CA . LYS B 2 8 ? 14.089 -8.223 12.067 1 12.22 52 LYS B CA 1
ATOM 1818 C C . LYS B 2 8 ? 13.153 -7.169 12.638 1 11.52 52 LYS B C 1
ATOM 1819 O O . LYS B 2 8 ? 12.973 -7.062 13.873 1 12.38 52 LYS B O 1
ATOM 1838 N N . PHE B 2 9 ? 12.534 -6.347 11.805 1 12.67 53 PHE B N 1
ATOM 1839 C CA . PHE B 2 9 ? 11.747 -5.203 12.242 1 12.45 53 PHE B CA 1
ATOM 1840 C C . PHE B 2 9 ? 10.613 -4.937 11.237 1 12.05 53 PHE B C 1
ATOM 1841 O O . PHE B 2 9 ? 10.481 -3.856 10.662 1 14.38 53 PHE B O 1
ATOM 1858 N N . CYS B 2 10 ? 9.724 -5.915 11.17 1 12.91 54 CYS B N 1
ATOM 1859 C CA . CYS B 2 10 ? 8.563 -5.818 10.301 1 13.56 54 CYS B CA 1
ATOM 1860 C C . CYS B 2 10 ? 7.315 -5.362 11.028 1 13.73 54 CYS B C 1
ATOM 1861 O O . CYS B 2 10 ? 6.254 -5.261 10.423 1 14.92 54 CYS B O 1
ATOM 1868 N N . ASP B 2 11 ? 7.401 -5.146 12.344 1 14.01 55 ASP B N 1
ATOM 1869 C CA . ASP B 2 11 ? 6.214 -4.856 13.136 1 14.61 55 ASP B CA 1
ATOM 1870 C C . ASP B 2 11 ? 5.294 -6.089 13.076 1 12.96 55 ASP B C 1
ATOM 1871 O O . ASP B 2 11 ? 5.766 -7.202 13.033 1 14.04 55 ASP B O 1
ATOM 1880 N N . VAL B 2 12 ? 3.965 -5.901 13.101 1 14.27 56 VAL B N 1
ATOM 1881 C CA . VAL B 2 12 ? 3.043 -7.028 13.211 1 14.82 56 VAL B CA 1
ATOM 1882 C C . VAL B 2 12 ? 2.673 -7.516 11.809 1 14.46 56 VAL B C 1
ATOM 1883 O O . VAL B 2 12 ? 2.192 -6.723 10.991 1 16.79 56 VAL B O 1
ATOM 1896 N N . ARG B 2 13 ? 2.85 -8.815 11.569 1 13.13 57 ARG B N 1
ATOM 1897 C CA A ARG B 2 13 ? 2.559 -9.415 10.275 0.5 13.6 57 ARG B CA 1
ATOM 1898 C CA B ARG B 2 13 ? 2.539 -9.405 10.278 0.5 13.65 57 ARG B CA 1
ATOM 1899 C C . ARG B 2 13 ? 1.733 -10.681 10.466 1 14.48 57 ARG B C 1
ATOM 1900 O O . ARG B 2 13 ? 1.867 -11.38 11.491 1 15.45 57 ARG B O 1
ATOM 1940 N N . PHE B 2 14 ? 0.909 -11.021 9.499 1 15.44 58 PHE B N 1
ATOM 1941 C CA A PHE B 2 14 ? 0.314 -12.343 9.579 0.5 15.83 58 PHE B CA 1
ATOM 1942 C CA B PHE B 2 14 ? 0.331 -12.347 9.35 0.5 16.28 58 PHE B CA 1
ATOM 1943 C C . PHE B 2 14 ? 1.41 -13.408 9.383 1 15.85 58 PHE B C 1
ATOM 1944 O O . PHE B 2 14 ? 2.438 -13.202 8.736 1 18.98 58 PHE B O 1
ATOM 1976 N N . SER B 2 15 ? 1.181 -14.543 10.034 1 14.68 59 SER B N 1
ATOM 1977 C CA . SER B 2 15 ? 2.13 -15.626 10.109 1 13.62 59 SER B CA 1
ATOM 1978 C C . SER B 2 15 ? 1.478 -16.98 9.877 1 15 59 SER B C 1
ATOM 1979 O O . SER B 2 15 ? 0.319 -17.189 10.21 1 16.54 59 SER B O 1
ATOM 1987 N N . THR B 2 16 ? 2.281 -17.901 9.341 1 15.99 60 THR B N 1
ATOM 1988 C CA . THR B 2 16 ? 1.919 -19.293 9.195 1 18.03 60 THR B CA 1
ATOM 1989 C C . THR B 2 16 ? 2.497 -20.207 10.262 1 17.98 60 THR B C 1
ATOM 1990 O O . THR B 2 16 ? 2.251 -21.403 10.241 1 22.79 60 THR B O 1
ATOM 2001 N N . CYS B 2 17 ? 3.247 -19.622 11.204 1 17.29 61 CYS B N 1
ATOM 2002 C CA . CYS B 2 17 ? 3.93 -20.388 12.238 1 17.42 61 CYS B CA 1
ATOM 2003 C C . CYS B 2 17 ? 2.912 -21.025 13.192 1 16.28 61 CYS B C 1
ATOM 2004 O O . CYS B 2 17 ? 2.205 -20.308 13.901 1 17.68 61 CYS B O 1
ATOM 2011 N N . ASP B 2 18 ? 2.85 -22.35 13.23 1 17.95 62 ASP B N 1
ATOM 2012 C CA . ASP B 2 18 ? 1.93 -23.057 14.11 1 21.06 62 ASP B CA 1
ATOM 2013 C C . ASP B 2 18 ? 2.33 -24.526 14.21 1 22.62 62 ASP B C 1
ATOM 2014 O O . ASP B 2 18 ? 2.687 -25.147 13.196 1 25.36 62 ASP B O 1
ATOM 2023 N N . ASN B 2 19 ? 2.271 -25.051 15.439 1 24.85 63 ASN B N 1
ATOM 2024 C CA . ASN B 2 19 ? 2.525 -26.45 15.742 1 30.45 63 ASN B CA 1
ATOM 2025 C C . ASN B 2 19 ? 3.899 -26.885 15.245 1 27.09 63 ASN B C 1
ATOM 2026 O O . ASN B 2 19 ? 4.057 -27.979 14.705 1 31.58 63 ASN B O 1
ATOM 2037 N N . GLN B 2 20 ? 4.874 -25.987 15.414 1 21.03 64 GLN B N 1
ATOM 2038 C CA . GLN B 2 20 ? 6.226 -26.197 14.938 1 22.86 64 GLN B CA 1
ATOM 2039 C C . GLN B 2 20 ? 7.219 -25.991 16.072 1 18.49 64 GLN B C 1
ATOM 2040 O O . GLN B 2 20 ? 7.006 -25.117 16.917 1 20.6 64 GLN B O 1
ATOM 2054 N N . LYS B 2 21 ? 8.324 -26.744 16.063 1 17.66 65 LYS B N 1
ATOM 2055 C CA . LYS B 2 21 ? 9.369 -26.552 17.054 1 16.43 65 LYS B CA 1
ATOM 2056 C C . LYS B 2 21 ? 10.096 -25.218 16.904 1 16.51 65 LYS B C 1
ATOM 2057 O O . LYS B 2 21 ? 10.488 -24.561 17.871 1 16.68 65 LYS B O 1
ATOM 2076 N N . SER B 2 22 ? 10.245 -24.781 15.653 1 17.11 66 SER B N 1
ATOM 2077 C CA . SER B 2 22 ? 10.82 -23.48 15.4 1 16.78 66 SER B CA 1
ATOM 2078 C C . SER B 2 22 ? 10.22 -22.937 14.12 1 16.57 66 SER B C 1
ATOM 2079 O O . SER B 2 22 ? 9.709 -23.704 13.296 1 19.15 66 SER B O 1
ATOM 2087 N N . CYS B 2 23 ? 10.296 -21.625 13.961 1 15.94 67 CYS B N 1
ATOM 2088 C CA . CYS B 2 23 ? 9.76 -20.953 12.787 1 16.26 67 CYS B CA 1
ATOM 2089 C C . CYS B 2 23 ? 10.74 -19.893 12.338 1 16.34 67 CYS B C 1
ATOM 2090 O O . CYS B 2 23 ? 11.427 -19.262 13.136 1 18.33 67 CYS B O 1
ATOM 2097 N N . MET B 2 24 ? 10.734 -19.655 11.013 1 16.46 68 MET B N 1
ATOM 2098 C CA A MET B 2 24 ? 11.471 -18.47 10.496 0.5 16.66 68 MET B CA 1
ATOM 2099 C CA B MET B 2 24 ? 11.403 -18.476 10.469 0.5 16.21 68 MET B CA 1
ATOM 2100 C C . MET B 2 24 ? 10.448 -17.294 10.501 1 15.26 68 MET B C 1
ATOM 2101 O O . MET B 2 24 ? 9.197 -17.42 10.327 1 18.94 68 MET B O 1
ATOM 2127 N N . SER B 2 25 ? 10.948 -16.094 10.713 1 14.16 69 SER B N 1
ATOM 2128 C CA . SER B 2 25 ? 10.045 -14.967 10.829 1 14.21 69 SER B CA 1
ATOM 2129 C C . SER B 2 25 ? 9.355 -14.654 9.501 1 13.18 69 SER B C 1
ATOM 2130 O O . SER B 2 25 ? 8.274 -14.064 9.502 1 15.85 69 SER B O 1
ATOM 2138 N N . ASN B 2 26 ? 10.026 -14.929 8.363 1 14.3 70 ASN B N 1
ATOM 2139 C CA . ASN B 2 26 ? 9.541 -14.514 7.048 1 15.07 70 ASN B CA 1
ATOM 2140 C C . ASN B 2 26 ? 9.411 -12.994 6.971 1 14.93 70 ASN B C 1
ATOM 2141 O O . ASN B 2 26 ? 8.659 -12.458 6.163 1 18.44 70 ASN B O 1
ATOM 2152 N N . CYS B 2 27 ? 10.222 -12.285 7.748 1 14.81 71 CYS B N 1
ATOM 2153 C CA . CYS B 2 27 ? 10.332 -10.834 7.723 1 14.78 71 CYS B CA 1
ATOM 2154 C C . CYS B 2 27 ? 11.512 -10.447 6.826 1 14.75 71 CYS B C 1
ATOM 2155 O O . CYS B 2 27 ? 12.63 -10.905 7.022 1 16.05 71 CYS B O 1
ATOM 2162 N N . SER B 2 28 ? 11.236 -9.625 5.812 1 15.1 72 SER B N 1
ATOM 2163 C CA A SER B 2 28 ? 12.229 -9.249 4.826 0.5 16.32 72 SER B CA 1
ATOM 2164 C CA B SER B 2 28 ? 12.234 -9.256 4.83 0.5 15.76 72 SER B CA 1
ATOM 2165 C C . SER B 2 28 ? 12.998 -7.983 5.159 1 14.9 72 SER B C 1
ATOM 2166 O O . SER B 2 28 ? 13.796 -7.522 4.365 1 16.27 72 SER B O 1
ATOM 2180 N N . ILE B 2 29 ? 12.78 -7.445 6.377 1 13.64 73 ILE B N 1
ATOM 2181 C CA . ILE B 2 29 ? 13.425 -6.21 6.78 1 12.73 73 ILE B CA 1
ATOM 2182 C C . ILE B 2 29 ? 14.313 -6.45 7.999 1 12.81 73 ILE B C 1
ATOM 2183 O O . ILE B 2 29 ? 13.814 -6.643 9.124 1 14.75 73 ILE B O 1
ATOM 2199 N N . THR B 2 30 ? 15.631 -6.409 7.808 1 12.86 74 THR B N 1
ATOM 2200 C CA . THR B 2 30 ? 16.604 -6.385 8.891 1 12.04 74 THR B CA 1
ATOM 2201 C C . THR B 2 30 ? 17.06 -4.945 9.008 1 12.36 74 THR B C 1
ATOM 2202 O O . THR B 2 30 ? 17.626 -4.382 8.076 1 13.89 74 THR B O 1
ATOM 2213 N N . SER B 2 31 ? 16.777 -4.365 10.174 1 11.78 75 SER B N 1
ATOM 2214 C CA . SER B 2 31 ? 17.16 -3.01 10.511 1 12.32 75 SER B CA 1
ATOM 2215 C C . SER B 2 31 ? 18.278 -3.002 11.548 1 11.55 75 SER B C 1
ATOM 2216 O O . SER B 2 31 ? 18.313 -3.87 12.441 1 13.64 75 SER B O 1
ATOM 2224 N N . ILE B 2 32 ? 19.067 -1.941 11.523 1 12.18 76 ILE B N 1
ATOM 2225 C CA . ILE B 2 32 ? 19.869 -1.622 12.696 1 12.06 76 ILE B CA 1
ATOM 2226 C C . ILE B 2 32 ? 18.903 -1.052 13.724 1 12.95 76 ILE B C 1
ATOM 2227 O O . ILE B 2 32 ? 18.02 -0.285 13.397 1 13.52 76 ILE B O 1
ATOM 2243 N N . CYS B 2 33 ? 19.084 -1.424 15.007 1 12.21 77 CYS B N 1
ATOM 2244 C CA . CYS B 2 33 ? 18.298 -0.787 16.064 1 12.48 77 CYS B CA 1
ATOM 2245 C C . CYS B 2 33 ? 18.752 0.652 16.256 1 12.75 77 CYS B C 1
ATOM 2246 O O . CYS B 2 33 ? 19.918 1.001 16.059 1 14.62 77 CYS B O 1
ATOM 2253 N N . GLU B 2 34 ? 17.841 1.532 16.705 1 14.41 78 GLU B N 1
ATOM 2254 C CA . GLU B 2 34 ? 18.187 2.926 16.914 1 17.03 78 GLU B CA 1
ATOM 2255 C C . GLU B 2 34 ? 19.211 3.111 18.031 1 15.84 78 GLU B C 1
ATOM 2256 O O . GLU B 2 34 ? 20.107 3.961 17.937 1 17.64 78 GLU B O 1
ATOM 2268 N N . LYS B 2 35 ? 19.015 2.358 19.106 1 15.88 79 LYS B N 1
ATOM 2269 C CA . LYS B 2 35 ? 19.726 2.616 20.351 1 16.51 79 LYS B CA 1
ATOM 2270 C C . LYS B 2 35 ? 20.548 1.375 20.674 1 15.04 79 LYS B C 1
ATOM 2271 O O . LYS B 2 35 ? 20.099 0.235 20.51 1 15 79 LYS B O 1
ATOM 2290 N N . PRO B 2 36 ? 21.762 1.581 21.214 1 17.26 80 PRO B N 1
ATOM 2291 C CA . PRO B 2 36 ? 22.672 0.47 21.5 1 18.27 80 PRO B CA 1
ATOM 2292 C C . PRO B 2 36 ? 22.192 -0.535 22.545 1 17.15 80 PRO B C 1
ATOM 2293 O O . PRO B 2 36 ? 22.595 -1.686 22.525 1 18.51 80 PRO B O 1
ATOM 2304 N N . GLN B 2 37 ? 21.313 -0.093 23.451 1 16.23 81 GLN B N 1
ATOM 2305 C CA . GLN B 2 37 ? 20.808 -0.975 24.479 1 16.82 81 GLN B CA 1
ATOM 2306 C C . GLN B 2 37 ? 19.657 -1.856 24.046 1 14.3 81 GLN B C 1
ATOM 2307 O O . GLN B 2 37 ? 19.265 -2.767 24.755 1 15.97 81 GLN B O 1
ATOM 2321 N N . GLU B 2 38 ? 19.107 -1.604 22.841 1 13.49 82 GLU B N 1
ATOM 2322 C CA . GLU B 2 38 ? 17.958 -2.366 22.414 1 13.85 82 GLU B CA 1
ATOM 2323 C C . GLU B 2 38 ? 18.35 -3.788 22.039 1 12.62 82 GLU B C 1
ATOM 2324 O O . GLU B 2 38 ? 19.492 -4.057 21.641 1 14.44 82 GLU B O 1
ATOM 2336 N N . VAL B 2 39 ? 17.374 -4.678 22.188 1 11.99 83 VAL B N 1
ATOM 2337 C CA . VAL B 2 39 ? 17.483 -6.086 21.847 1 12.4 83 VAL B CA 1
ATOM 2338 C C . VAL B 2 39 ? 16.394 -6.399 20.803 1 12.07 83 VAL B C 1
ATOM 2339 O O . VAL B 2 39 ? 15.48 -5.611 20.59 1 12.51 83 VAL B O 1
ATOM 2352 N N . CYS B 2 40 ? 16.519 -7.581 20.2 1 11.32 84 CYS B N 1
ATOM 2353 C CA . CYS B 2 40 ? 15.489 -8.032 19.285 1 11.02 84 CYS B CA 1
ATOM 2354 C C . CYS B 2 40 ? 14.365 -8.715 20.029 1 11.54 84 CYS B C 1
ATOM 2355 O O . CYS B 2 40 ? 14.635 -9.358 21.048 1 13.05 84 CYS B O 1
ATOM 2362 N N . VAL B 2 41 ? 13.156 -8.576 19.528 1 11.23 85 VAL B N 1
ATOM 2363 C CA . VAL B 2 41 ? 11.965 -9.131 20.139 1 12.58 85 VAL B CA 1
ATOM 2364 C C . VAL B 2 41 ? 11.101 -9.787 19.062 1 12.29 85 VAL B C 1
ATOM 2365 O O . VAL B 2 41 ? 11.01 -9.254 17.924 1 12.63 85 VAL B O 1
ATOM 2378 N N . ALA B 2 42 ? 10.523 -10.937 19.371 1 11.91 86 ALA B N 1
ATOM 2379 C CA . ALA B 2 42 ? 9.446 -11.509 18.599 1 12.25 86 ALA B CA 1
ATOM 2380 C C . ALA B 2 42 ? 8.25 -11.823 19.476 1 12.24 86 ALA B C 1
ATOM 2381 O O . ALA B 2 42 ? 8.406 -12.281 20.613 1 13.46 86 ALA B O 1
ATOM 2388 N N . VAL B 2 43 ? 7.055 -11.548 18.979 1 12.41 87 VAL B N 1
ATOM 2389 C CA . VAL B 2 43 ? 5.81 -11.814 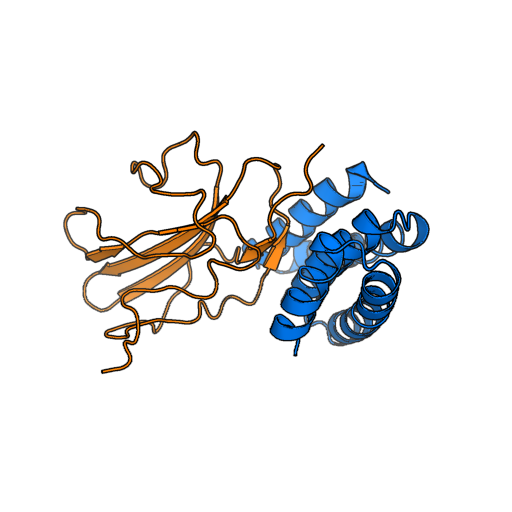19.672 1 12.31 87 VAL B CA 1
ATOM 2390 C C . VAL B 2 43 ? 4.901 -12.627 18.762 1 12.19 87 VAL B C 1
ATOM 2391 O O . VAL B 2 43 ? 4.56 -12.176 17.648 1 13.11 87 VAL B O 1
ATOM 2404 N N . TRP B 2 44 ? 4.55 -13.84 19.155 1 12.56 88 TRP B N 1
ATOM 2405 C CA . TRP B 2 44 ? 3.674 -14.731 18.41 1 12.79 88 TRP B CA 1
ATOM 2406 C C . TRP B 2 44 ? 2.327 -14.771 19.101 1 12.49 88 TRP B C 1
ATOM 2407 O O . TRP B 2 44 ? 2.279 -14.984 20.319 1 14.38 88 TRP B O 1
ATOM 2428 N N . ARG B 2 45 ? 1.241 -14.517 18.388 1 13.26 89 ARG B N 1
ATOM 2429 C CA . ARG B 2 45 ? -0.089 -14.504 18.936 1 14.14 89 ARG B CA 1
ATOM 2430 C C . ARG B 2 45 ? -1.043 -15.305 18.077 1 13.71 89 ARG B C 1
ATOM 2431 O O . ARG B 2 45 ? -0.994 -15.182 16.856 1 15.66 89 ARG B O 1
ATOM 2452 N N . LYS B 2 46 ? -1.915 -16.095 18.678 1 14.01 90 LYS B N 1
ATOM 2453 C CA . LYS B 2 46 ? -2.944 -16.819 17.981 1 14.98 90 LYS B CA 1
ATOM 2454 C C . LYS B 2 46 ? -4.272 -16.533 18.648 1 15.03 90 LYS B C 1
ATOM 2455 O O . LYS B 2 46 ? -4.448 -16.807 19.841 1 17 90 LYS B O 1
ATOM 2474 N N . ASN B 2 47 ? -5.178 -15.926 17.92 1 15.18 91 ASN B N 1
ATOM 2475 C CA . ASN B 2 47 ? -6.503 -15.609 18.369 1 16.15 91 ASN B CA 1
ATOM 2476 C C . ASN B 2 47 ? -7.467 -16.325 17.436 1 15.92 91 ASN B C 1
ATOM 2477 O O . ASN B 2 47 ? -7.536 -16.008 16.228 1 15.6 91 ASN B O 1
ATOM 2488 N N . ASP B 2 48 ? -8.087 -17.381 17.953 1 17.51 92 ASP B N 1
ATOM 2489 C CA . ASP B 2 48 ? -8.91 -18.296 17.175 1 18.94 92 ASP B CA 1
ATOM 2490 C C . ASP B 2 48 ? -7.997 -18.904 16.109 1 19.28 92 ASP B C 1
ATOM 2491 O O . ASP B 2 48 ? -7.158 -19.721 16.437 1 23.37 92 ASP B O 1
ATOM 2500 N N . GLU B 2 49 ? -8.165 -18.572 14.83 1 19.43 93 GLU B N 1
ATOM 2501 C CA . GLU B 2 49 ? -7.282 -19.103 13.793 1 19.43 93 GLU B CA 1
ATOM 2502 C C . GLU B 2 49 ? -6.365 -18.056 13.163 1 17.54 93 GLU B C 1
ATOM 2503 O O . GLU B 2 49 ? -5.615 -18.336 12.207 1 21.16 93 GLU B O 1
ATOM 2515 N N . ASN B 2 50 ? -6.365 -16.85 13.738 1 15.48 94 ASN B N 1
ATOM 2516 C 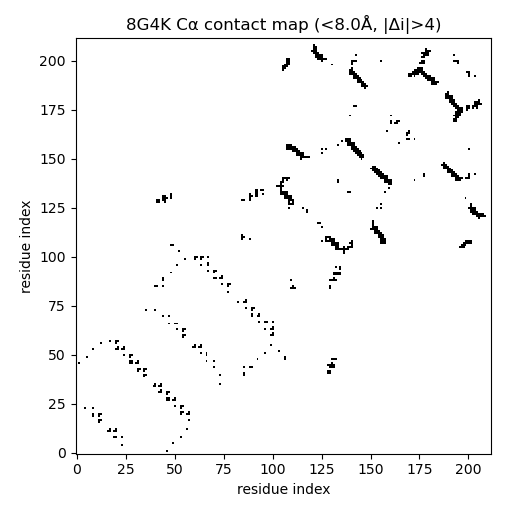CA . ASN B 2 50 ? -5.554 -15.748 13.229 1 14.34 94 ASN B CA 1
ATOM 2517 C C . ASN B 2 50 ? -4.231 -15.708 13.983 1 14.24 94 ASN B C 1
ATOM 2518 O O . ASN B 2 50 ? -4.187 -15.41 15.176 1 15.48 94 ASN B O 1
ATOM 2529 N N . ILE B 2 51 ? -3.142 -15.979 13.276 1 14.66 95 ILE B N 1
ATOM 2530 C CA . ILE B 2 51 ? -1.788 -16.029 13.795 1 14.39 95 ILE B CA 1
ATOM 2531 C C . ILE B 2 51 ? -1.049 -14.804 13.312 1 14.16 95 ILE B C 1
ATOM 2532 O O . ILE B 2 51 ? -1.029 -14.546 12.092 1 14.27 95 ILE B O 1
ATOM 2548 N N . THR B 2 52 ? -0.409 -14.085 14.217 1 13.68 96 THR B N 1
ATOM 2549 C CA . THR B 2 52 ? 0.432 -12.953 13.932 1 14.23 96 THR B CA 1
ATOM 2550 C C . THR B 2 52 ? 1.814 -13.184 14.518 1 13.07 96 THR B C 1
ATOM 2551 O O . THR B 2 52 ? 1.965 -13.787 15.597 1 13.49 96 THR B O 1
ATOM 2562 N N . LEU B 2 53 ? 2.821 -12.587 13.888 1 13.4 97 LEU B N 1
ATOM 2563 C CA . LEU B 2 53 ? 4.175 -12.513 14.4 1 12.67 97 LEU B CA 1
ATOM 2564 C C . LEU B 2 53 ? 4.64 -11.074 14.302 1 11.74 97 LEU B C 1
ATOM 2565 O O . LEU B 2 53 ? 4.578 -10.467 13.216 1 13.75 97 LEU B O 1
ATOM 2581 N N . GLU B 2 54 ? 5.104 -10.524 15.432 1 12.1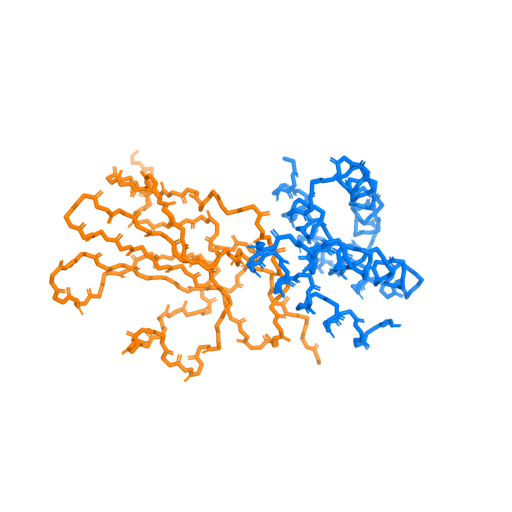5 98 GLU B N 1
ATOM 2582 C CA . GLU B 2 54 ? 5.618 -9.174 15.52 1 12.32 98 GLU B CA 1
ATOM 2583 C C . GLU B 2 54 ? 7.112 -9.223 15.735 1 12.39 98 GLU B C 1
ATOM 2584 O O . GLU B 2 54 ? 7.567 -9.917 16.628 1 13.68 98 GLU B O 1
ATOM 2596 N N . THR B 2 55 ? 7.868 -8.472 14.928 1 12.14 99 THR B N 1
ATOM 2597 C CA . THR B 2 55 ? 9.305 -8.377 15.041 1 12.03 99 THR B CA 1
ATOM 2598 C C . THR B 2 55 ? 9.692 -6.919 15.196 1 12.21 99 THR B C 1
ATOM 2599 O O . THR B 2 55 ? 9.359 -6.088 14.356 1 12.39 99 THR B O 1
ATOM 2610 N N . VAL B 2 56 ? 10.432 -6.619 16.297 1 12.07 100 VAL B N 1
ATOM 2611 C CA . VAL B 2 56 ? 10.893 -5.277 16.563 1 12.56 100 VAL B CA 1
ATOM 2612 C C . VAL B 2 56 ? 12.239 -5.285 17.298 1 11.43 100 VAL B C 1
ATOM 2613 O O . VAL B 2 56 ? 12.684 -6.342 17.737 1 12.67 100 VAL B O 1
ATOM 2626 N N . CYS B 2 57 ? 12.837 -4.095 17.388 1 12.27 101 CYS B N 1
ATOM 2627 C CA . CYS B 2 57 ? 13.829 -3.763 18.415 1 12.84 101 CYS B CA 1
ATOM 2628 C C . CYS B 2 57 ? 13.112 -3.2 19.637 1 13.32 101 CYS B C 1
ATOM 2629 O O . CYS B 2 57 ? 12.136 -2.489 19.469 1 14.37 101 CYS B O 1
ATOM 2636 N N . HIS B 2 58 ? 13.66 -3.411 20.856 1 12.15 102 HIS B N 1
ATOM 2637 C CA . HIS B 2 58 ? 13.046 -2.872 22.065 1 13.9 102 HIS B CA 1
ATOM 2638 C C . HIS B 2 58 ? 14.088 -2.74 23.167 1 13.61 102 HIS B C 1
ATOM 2639 O O . HIS B 2 58 ? 14.936 -3.614 23.314 1 13.52 102 HIS B O 1
ATOM 2654 N N . ASP B 2 59 ? 13.957 -1.667 23.952 1 14.25 103 ASP B N 1
ATOM 2655 C CA . ASP B 2 59 ? 14.826 -1.468 25.111 1 15.55 103 ASP B CA 1
ATOM 2656 C C . ASP B 2 59 ? 14.342 -2.344 26.268 1 14.47 103 ASP B C 1
ATOM 2657 O O . ASP B 2 59 ? 13.225 -2.162 26.749 1 15.72 103 ASP B O 1
ATOM 2666 N N . PRO B 2 60 ? 15.144 -3.338 26.69 1 15.09 104 PRO B N 1
ATOM 2667 C CA . PRO B 2 60 ? 14.689 -4.236 27.758 1 16.93 104 PRO B CA 1
ATOM 2668 C C . PRO B 2 60 ? 14.521 -3.604 29.146 1 16.7 104 PRO B C 1
ATOM 2669 O O . PRO B 2 60 ? 13.976 -4.276 30.017 1 20.33 104 PRO B O 1
ATOM 2680 N N . LYS B 2 61 ? 14.881 -2.323 29.296 1 17.08 105 LYS B N 1
ATOM 2681 C CA . LYS B 2 61 ? 14.538 -1.607 30.53 1 20.38 105 LYS B CA 1
ATOM 2682 C C . LYS B 2 61 ? 13.022 -1.434 30.658 1 18.5 105 LYS B C 1
ATOM 2683 O O . LYS B 2 61 ? 12.5 -1.293 31.754 1 23.25 105 LYS B O 1
ATOM 2702 N N . LEU B 2 62 ? 12.318 -1.434 29.511 1 17.31 106 LEU B N 1
ATOM 2703 C CA . LEU B 2 62 ? 10.896 -1.143 29.443 1 16.09 106 LEU B CA 1
ATOM 2704 C C . LEU B 2 62 ? 10.113 -2.42 29.249 1 15.25 106 LEU B C 1
ATOM 2705 O O . LEU B 2 62 ? 10.556 -3.33 28.499 1 17.3 106 LEU B O 1
ATOM 2721 N N . PRO B 2 63 ? 8.875 -2.489 29.751 1 14.94 107 PRO B N 1
ATOM 2722 C CA . PRO B 2 63 ? 7.999 -3.597 29.411 1 15.62 107 PRO B CA 1
ATOM 2723 C C . PRO B 2 63 ? 7.68 -3.559 27.918 1 15.09 107 PRO B C 1
ATOM 2724 O O . PRO B 2 63 ? 7.769 -2.492 27.298 1 16.9 107 PRO B O 1
ATOM 2735 N N . TYR B 2 64 ? 7.172 -4.696 27.442 1 15.33 108 TYR B N 1
ATOM 2736 C CA . TYR B 2 64 ? 6.65 -4.759 26.084 1 15.42 108 TYR B CA 1
ATOM 2737 C C . TYR B 2 64 ? 5.356 -5.563 26.164 1 14.9 108 TYR B C 1
ATOM 2738 O O . TYR B 2 64 ? 5.339 -6.678 26.663 1 15.16 108 TYR B O 1
ATOM 2756 N N . HIS B 2 65 ? 4.25 -4.992 25.653 1 15.25 109 HIS B N 1
ATOM 2757 C CA . HIS B 2 65 ? 2.933 -5.581 25.838 1 17.83 109 HIS B CA 1
ATOM 2758 C C . HIS B 2 65 ? 2.67 -5.822 27.326 1 17.36 109 HIS B C 1
ATOM 2759 O O . HIS B 2 65 ? 2.012 -6.799 27.657 1 18.26 109 HIS B O 1
ATOM 2774 N N . ASP B 2 66 ? 3.225 -4.938 28.17 1 17.22 110 ASP B N 1
ATOM 2775 C CA . ASP B 2 66 ? 3.055 -4.984 29.612 1 17.22 110 ASP B CA 1
ATOM 2776 C C . ASP B 2 66 ? 3.681 -6.215 30.27 1 16.85 110 ASP B C 1
ATOM 2777 O O . ASP B 2 66 ? 3.391 -6.492 31.424 1 19.25 110 ASP B O 1
ATOM 2786 N N . PHE B 2 67 ? 4.661 -6.836 29.599 1 16.8 111 PHE B N 1
ATOM 2787 C CA . PHE B 2 67 ? 5.473 -7.926 30.107 1 16.76 111 PHE B CA 1
ATOM 2788 C C . PHE B 2 67 ? 6.94 -7.532 30.18 1 16.68 111 PHE B C 1
ATOM 2789 O O . PHE B 2 67 ? 7.426 -6.73 29.382 1 17.07 111 PHE B O 1
ATOM 2806 N N . ILE B 2 68 ? 7.646 -8.082 31.183 1 17.23 112 ILE B N 1
ATOM 2807 C CA . ILE B 2 68 ? 9.064 -7.838 31.353 1 17.25 112 ILE B CA 1
ATOM 2808 C C . ILE B 2 68 ? 9.834 -8.799 30.461 1 17.92 112 ILE B C 1
ATOM 2809 O O . ILE B 2 68 ? 9.537 -10 30.443 1 20.05 112 ILE B O 1
ATOM 2825 N N . LEU B 2 69 ? 10.833 -8.263 29.745 1 16.75 113 LEU B N 1
ATOM 2826 C CA . LEU B 2 69 ? 11.672 -9.12 28.927 1 19.21 113 LEU B CA 1
ATOM 2827 C C . LEU B 2 69 ? 12.489 -10.082 29.779 1 24.4 113 LEU B C 1
ATOM 2828 O O . LEU B 2 69 ? 12.937 -9.712 30.848 1 28.72 113 LEU B O 1
ATOM 28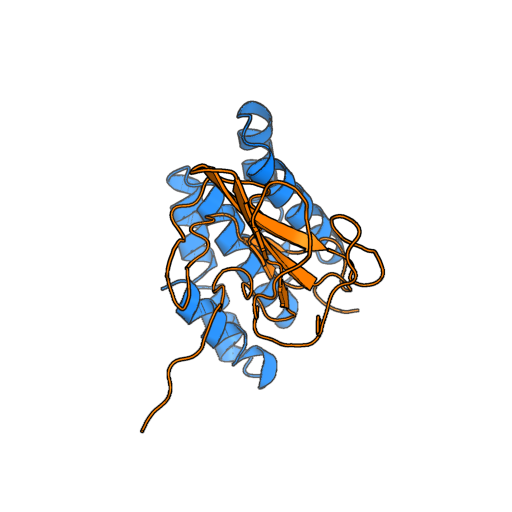44 N N . GLU B 2 70 ? 12.557 -11.347 29.327 1 24.28 114 GLU B N 1
ATOM 2845 C CA . GLU B 2 70 ? 13.266 -12.427 29.994 1 26.52 114 GLU B CA 1
ATOM 2846 C C . GLU B 2 70 ? 14.482 -12.888 29.205 1 23.92 114 GLU B C 1
ATOM 2847 O O . GLU B 2 70 ? 14.474 -13.343 28.038 1 28.06 114 GLU B O 1
ATOM 2859 N N . ASP B 2 71 ? 15.579 -12.887 29.914 1 26.71 115 ASP B N 1
ATOM 2860 C CA A ASP B 2 71 ? 16.859 -13.322 29.399 0.5 24.87 115 ASP B CA 1
ATOM 2861 C CA B ASP B 2 71 ? 16.818 -13.38 29.364 0.5 27.7 115 ASP B CA 1
ATOM 2862 C C . ASP B 2 71 ? 17.057 -12.655 28.037 1 21.51 115 ASP B C 1
ATOM 2863 O O . ASP B 2 71 ? 17.408 -13.278 27.043 1 20.56 115 ASP B O 1
ATOM 2879 N N . ALA B 2 72 ? 16.9 -11.317 28.017 1 19.88 116 ALA B N 1
ATOM 2880 C CA . ALA B 2 72 ? 17.249 -10.532 26.838 1 18.7 116 ALA B CA 1
ATOM 2881 C C . ALA B 2 72 ? 18.712 -10.675 26.405 1 19.18 116 ALA B C 1
ATOM 2882 O O . ALA B 2 72 ? 19.026 -10.453 25.233 1 20.73 116 ALA B O 1
ATOM 2889 N N . ALA B 2 73 ? 19.588 -11.029 27.366 1 19.38 117 ALA B N 1
ATOM 2890 C CA . ALA B 2 73 ? 20.998 -11.253 27.072 1 23.1 117 ALA B CA 1
ATOM 2891 C C . ALA B 2 73 ? 21.273 -12.529 26.274 1 20.29 117 ALA B C 1
ATOM 2892 O O . ALA B 2 73 ? 22.371 -12.691 25.743 1 25.31 117 ALA B O 1
ATOM 2899 N N . SER B 2 74 ? 20.311 -13.446 26.199 1 19.09 118 SER B N 1
ATOM 2900 C CA . SER B 2 74 ? 20.531 -14.678 25.465 1 17.99 118 SER B CA 1
ATOM 2901 C C . SER B 2 74 ? 20.697 -14.363 23.985 1 15.95 118 SER B C 1
ATOM 2902 O O . SER B 2 74 ? 19.942 -13.55 23.458 1 18.21 118 SER B O 1
ATOM 2910 N N . PRO B 2 75 ? 21.574 -15.093 23.264 1 16.24 119 PRO B N 1
ATOM 2911 C CA . PRO B 2 75 ? 21.669 -14.909 21.817 1 16.67 119 PRO B CA 1
ATOM 2912 C C . PRO B 2 75 ? 20.506 -15.524 21.054 1 16.93 119 PRO B C 1
ATOM 2913 O O . PRO B 2 75 ? 20.359 -15.27 19.847 1 18.78 119 PRO B O 1
ATOM 2924 N N . LYS B 2 76 ? 19.715 -16.37 21.697 1 14.92 120 LYS B N 1
ATOM 2925 C CA . LYS B 2 76 ? 18.649 -17.084 21.02 1 15.01 120 LYS B CA 1
ATOM 2926 C C . LYS B 2 76 ? 17.283 -16.606 21.469 1 15.1 120 LYS B C 1
ATOM 2927 O O . LYS B 2 76 ? 17.085 -16.221 22.636 1 16.75 120 LYS B O 1
ATOM 2946 N N . CYS B 2 77 ? 16.325 -16.644 20.549 1 13.81 121 CYS B N 1
ATOM 2947 C CA . CYS B 2 77 ? 14.941 -16.19 20.837 1 14.48 121 CYS B CA 1
ATOM 2948 C C . CYS B 2 77 ? 14.12 -17.394 21.286 1 14.67 121 CYS B C 1
ATOM 2949 O O . CYS B 2 77 ? 13.596 -18.111 20.434 1 16.99 121 CYS B O 1
ATOM 2956 N N . ILE B 2 78 ? 14.108 -17.621 22.564 1 14.7 122 ILE B N 1
ATOM 2957 C CA . ILE B 2 78 ? 13.399 -18.739 23.17 1 15.49 122 ILE B CA 1
ATOM 2958 C C . ILE B 2 78 ? 12.007 -18.286 23.567 1 14.61 122 ILE B C 1
ATOM 2959 O O . ILE B 2 78 ? 11.838 -17.494 24.498 1 17.37 122 ILE B O 1
ATOM 2975 N N . MET B 2 79 ? 11.011 -18.8 22.859 1 14.71 123 MET B N 1
ATOM 2976 C CA . MET B 2 79 ? 9.626 -18.353 23.094 1 14.81 123 MET B CA 1
ATOM 2977 C C . MET B 2 79 ? 9.074 -18.887 24.42 1 15.89 123 MET B C 1
ATOM 2978 O O . MET B 2 79 ? 9.181 -20.08 24.655 1 18.65 123 MET B O 1
ATOM 2992 N N . LYS B 2 80 ? 8.422 -17.992 25.139 1 15.05 124 LYS B N 1
ATOM 2993 C CA . LYS B 2 80 ? 7.783 -18.389 26.379 1 16.81 124 LYS B CA 1
ATOM 2994 C C . LYS B 2 80 ? 6.385 -17.799 26.386 1 16.74 124 LYS B C 1
ATOM 2995 O O . LYS B 2 80 ? 6.178 -16.646 25.98 1 15.9 124 LYS B O 1
ATOM 3014 N N . GLU B 2 81 ? 5.47 -18.591 26.969 1 17.04 125 GLU B N 1
ATOM 3015 C CA . GLU B 2 81 ? 4.08 -18.218 26.985 1 17.41 125 GLU B CA 1
ATOM 3016 C C . GLU B 2 81 ? 3.831 -17.179 28.07 1 17.06 125 GLU B C 1
ATOM 3017 O O . GLU B 2 81 ? 4.372 -17.267 29.173 1 19.47 125 GLU B O 1
ATOM 3029 N N . LYS B 2 82 ? 2.929 -16.252 27.773 1 17.44 126 LYS B N 1
ATOM 3030 C CA . LYS B 2 82 ? 2.469 -15.26 28.726 1 19.16 126 LYS B CA 1
ATOM 3031 C C . LYS B 2 82 ? 0.962 -15.414 28.85 1 19.83 126 LYS B C 1
ATOM 3032 O O . LYS B 2 82 ? 0.277 -15.773 27.897 1 22.2 126 LYS B O 1
ATOM 3051 N N . LYS B 2 83 ? 0.417 -14.983 29.977 1 26.24 127 LYS B N 1
ATOM 3052 C CA . LYS B 2 83 ? -1.008 -15.111 30.215 1 29.63 127 LYS B CA 1
ATOM 3053 C C . LYS B 2 83 ? -1.681 -13.884 29.609 1 25.53 127 LYS B C 1
ATOM 3054 O O . LYS B 2 83 ? -1.362 -12.743 29.947 1 30.46 127 LYS B O 1
ATOM 3073 N N . LYS B 2 84 ? -2.536 -14.149 28.615 1 26.17 128 LYS B N 1
ATOM 3074 C CA . LYS B 2 84 ? -3.284 -13.129 27.903 1 28.05 128 LYS B CA 1
ATOM 3075 C C . LYS B 2 84 ? -4.675 -13.651 27.59 1 27.3 128 LYS B C 1
ATOM 3076 O O . LYS B 2 84 ? -4.817 -14.586 26.812 1 31.98 128 LYS B O 1
ATOM 3095 N N . PRO B 2 85 ? -5.737 -13.064 28.167 1 29.36 129 PRO B N 1
ATOM 3096 C CA . PRO B 2 85 ? -7.083 -13.587 27.953 1 30.87 129 PRO B CA 1
ATOM 3097 C C . PRO B 2 85 ? -7.472 -13.596 26.483 1 27.83 129 PRO B C 1
ATOM 3098 O O . PRO B 2 85 ? -7.143 -12.685 25.734 1 35.24 129 PRO B O 1
ATOM 3109 N N . GLY B 2 86 ? -8.146 -14.665 26.082 1 27.36 130 GLY B N 1
ATOM 3110 C CA . GLY B 2 86 ? -8.744 -14.717 24.755 1 30.3 130 GLY B CA 1
ATOM 3111 C C . GLY B 2 86 ? -7.83 -15.116 23.609 1 25.87 130 GLY B C 1
ATOM 3112 O O . GLY B 2 86 ? -8.254 -15.183 22.463 1 28.45 130 GLY B O 1
ATOM 3116 N N . GLU B 2 87 ? -6.573 -15.422 23.917 1 21.4 131 GLU B N 1
ATOM 3117 C CA . GLU B 2 87 ? -5.607 -15.763 22.878 1 20.23 131 GLU B CA 1
ATOM 3118 C C . GLU B 2 87 ? -4.459 -16.572 23.47 1 18.26 131 GLU B C 1
ATOM 3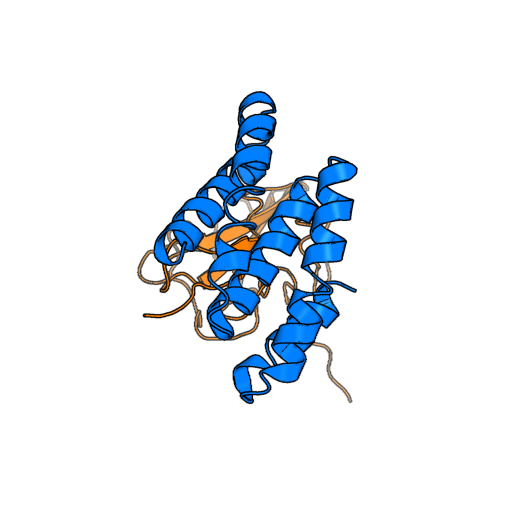119 O O . GLU B 2 87 ? -4.375 -16.719 24.681 1 21.59 131 GLU B O 1
ATOM 3131 N N . THR B 2 88 ? -3.59 -17.081 22.605 1 16.71 132 THR B N 1
ATOM 3132 C CA . THR B 2 88 ? -2.332 -17.677 22.993 1 16.14 132 THR B CA 1
ATOM 3133 C C . THR B 2 88 ? -1.245 -16.677 22.618 1 15.23 132 THR B C 1
ATOM 3134 O O . THR B 2 88 ? -1.22 -16.207 21.486 1 18.47 132 THR B O 1
ATOM 3145 N N . PHE B 2 89 ? -0.36 -16.372 23.57 1 16.4 133 PHE B N 1
ATOM 3146 C CA . PHE B 2 89 ? 0.654 -15.316 23.392 1 14.74 133 PHE B CA 1
ATOM 3147 C C . PHE B 2 89 ? 2.007 -15.86 23.816 1 13.75 133 PHE B C 1
ATOM 3148 O O . PHE B 2 89 ? 2.124 -16.354 24.955 1 15.68 133 PHE B O 1
ATOM 3165 N N . PHE B 2 90 ? 3.009 -15.763 22.959 1 13.69 134 PHE B N 1
ATOM 3166 C CA . PHE B 2 90 ? 4.38 -16.164 23.314 1 13.3 134 PHE B CA 1
ATOM 3167 C C . PHE B 2 90 ? 5.29 -15.012 22.918 1 12.73 134 PHE B C 1
ATOM 3168 O O . PHE B 2 90 ? 5.017 -14.317 21.934 1 13.68 134 PHE B O 1
ATOM 3185 N N . MET B 2 91 ? 6.359 -14.822 23.664 1 13.04 135 MET B N 1
ATOM 3186 C CA A MET B 2 91 ? 7.309 -13.762 23.396 0.5 12.91 135 MET B CA 1
ATOM 3187 C CA B MET B 2 91 ? 7.323 -13.816 23.29 0.5 12.98 135 MET B CA 1
ATOM 3188 C C . MET B 2 91 ? 8.727 -14.248 23.647 1 12.09 135 MET B C 1
ATOM 3189 O O . MET B 2 91 ? 8.945 -15.081 24.526 1 14.1 135 MET B O 1
ATOM 3215 N N . CYS B 2 92 ? 9.649 -13.645 22.894 1 12.36 136 CYS B N 1
ATOM 3216 C CA . CYS B 2 92 ? 11.076 -13.843 23.204 1 12.65 136 CYS B CA 1
ATOM 3217 C C . CYS B 2 92 ? 11.856 -12.565 22.93 1 13.52 136 CYS B C 1
ATOM 3218 O O . CYS B 2 92 ? 11.368 -11.697 22.195 1 13.3 136 CYS B O 1
ATOM 3225 N N . SER B 2 93 ? 12.99 -12.451 23.592 1 13.04 137 SER B N 1
ATOM 3226 C CA . SER B 2 93 ? 13.944 -11.393 23.356 1 13.82 137 SER B CA 1
ATOM 3227 C C . SER B 2 93 ? 15.329 -11.997 23.3 1 12.83 137 SER B C 1
ATOM 3228 O O . SER B 2 93 ? 15.61 -13.059 23.905 1 14.92 137 SER B O 1
ATOM 3236 N N . CYS B 2 94 ? 16.204 -11.306 22.554 1 12.54 138 CYS B N 1
ATOM 3237 C CA . CYS B 2 94 ? 17.512 -11.894 22.304 1 13.16 138 CYS B CA 1
ATOM 3238 C C . CYS B 2 94 ? 18.498 -10.824 21.844 1 12.58 138 CYS B C 1
ATOM 3239 O O . CYS B 2 94 ? 18.107 -9.807 21.284 1 13.11 138 CYS B O 1
ATOM 3246 N N . SER B 2 95 ? 19.766 -11.136 22.054 1 13.61 139 SER B N 1
ATOM 3247 C CA A SER B 2 95 ? 20.846 -10.167 21.762 0.5 14.65 139 SER B CA 1
ATOM 3248 C CA B SER B 2 95 ? 20.822 -10.148 21.713 0.5 14.89 139 SER B CA 1
ATOM 3249 C C . SER B 2 95 ? 21.954 -10.629 20.783 1 15.01 139 SER B C 1
ATOM 3250 O O . SER B 2 95 ? 23.191 -10.673 21.073 1 19.12 139 SER B O 1
ATOM 3264 N N . SER B 2 96 ? 21.498 -11.258 19.686 1 14.37 140 SER B N 1
ATOM 3265 C CA . SER B 2 96 ? 22.419 -11.53 18.596 1 15.08 140 SER B CA 1
ATOM 3266 C C . SER B 2 96 ? 21.743 -11.114 17.299 1 14.71 140 SER B C 1
ATOM 3267 O O . SER B 2 96 ? 20.54 -11 17.227 1 15.26 140 SER B O 1
ATOM 3275 N N . ASP B 2 97 ? 22.551 -10.792 16.304 1 14.54 141 ASP B N 1
ATOM 3276 C CA . ASP B 2 97 ? 21.98 -10.24 15.088 1 13.7 141 ASP B CA 1
ATOM 3277 C C . ASP B 2 97 ? 20.994 -11.173 14.38 1 13.46 141 ASP B C 1
ATOM 3278 O O . ASP B 2 97 ? 21.247 -12.375 14.224 1 15.16 141 ASP B O 1
ATOM 3287 N N . GLU B 2 98 ? 19.829 -10.591 14.06 1 13.53 142 GLU B N 1
ATOM 3288 C CA . GLU B 2 98 ? 18.75 -11.3 13.399 1 14.93 142 GLU B CA 1
ATOM 3289 C C . GLU B 2 98 ? 18.253 -12.469 14.221 1 13.59 142 GLU B C 1
ATOM 3290 O O . GLU B 2 98 ? 17.597 -13.353 13.707 1 14.04 142 GLU B O 1
ATOM 3302 N N . CYS B 2 99 ? 18.447 -12.402 15.556 1 13.72 143 CYS B N 1
ATOM 3303 C CA . CYS B 2 99 ? 18.056 -13.549 16.362 1 14.02 143 CYS B CA 1
ATOM 3304 C C . CYS B 2 99 ? 16.527 -13.756 16.433 1 11.95 143 CYS B C 1
ATOM 3305 O O . CYS B 2 99 ? 16.07 -14.888 16.622 1 13.8 143 CYS B O 1
ATOM 3312 N N . ASN B 2 100 ? 15.766 -12.662 16.215 1 11.8 144 ASN B N 1
ATOM 3313 C CA . ASN B 2 100 ? 14.318 -12.775 16.159 1 12.1 144 ASN B CA 1
ATOM 3314 C C . ASN B 2 100 ? 13.802 -13.239 14.785 1 12.78 144 ASN B C 1
ATOM 3315 O O . ASN B 2 100 ? 12.592 -13.274 14.548 1 14.41 144 ASN B O 1
ATOM 3326 N N . ASP B 2 101 ? 14.728 -13.719 13.923 1 12.89 145 ASP B N 1
ATOM 3327 C CA . ASP B 2 101 ? 14.351 -14.408 12.703 1 13.12 145 ASP B CA 1
ATOM 3328 C C . ASP B 2 101 ? 14.15 -15.903 12.894 1 14.75 145 ASP B C 1
ATOM 3329 O O . ASP B 2 101 ? 13.464 -16.549 12.1 1 18.5 145 ASP B O 1
ATOM 3338 N N . ASN B 2 102 ? 14.697 -16.439 14.008 1 14.54 146 ASN B N 1
ATOM 3339 C CA . ASN B 2 102 ? 14.704 -17.86 14.25 1 16.78 146 ASN B CA 1
ATOM 3340 C C . ASN B 2 102 ? 14.016 -18.062 15.602 1 15.84 146 ASN B C 1
ATOM 3341 O O . ASN B 2 102 ? 14.627 -18.01 16.681 1 17.62 146 ASN B O 1
ATOM 3352 N N . ILE B 2 103 ? 12.716 -18.228 15.509 1 15.88 147 ILE B N 1
ATOM 3353 C CA A ILE B 2 103 ? 11.91 -18.32 16.778 0.7 16.41 147 ILE B CA 1
ATOM 3354 C CA B ILE B 2 103 ? 11.869 -18.333 16.732 0.3 15.92 147 ILE B CA 1
ATOM 3355 C C . ILE B 2 103 ? 11.77 -19.798 17.218 1 15.69 147 ILE B C 1
ATOM 3356 O O . ILE B 2 103 ? 11.321 -20.762 16.533 1 16.45 147 ILE B O 1
ATOM 3386 N N . ILE B 2 104 ? 12.24 -19.985 18.472 1 15.63 148 ILE B N 1
ATOM 3387 C CA . ILE B 2 104 ? 12.381 -21.326 19.025 1 15.04 148 ILE B CA 1
ATOM 3388 C C . ILE B 2 104 ? 11.305 -21.595 20.069 1 14.61 148 ILE B C 1
ATOM 3389 O O . ILE B 2 104 ? 11.295 -20.946 21.134 1 16.85 148 ILE B O 1
ATOM 3405 N N . PHE B 2 105 ? 10.447 -22.583 19.794 1 14.14 149 PHE B N 1
ATOM 3406 C CA . PHE B 2 105 ? 9.49 -23.092 20.763 1 14.7 149 PHE B CA 1
ATOM 3407 C C . PHE B 2 105 ? 10.042 -24.314 21.499 1 15.65 149 PHE B C 1
ATOM 3408 O O . PHE B 2 105 ? 9.827 -24.454 22.695 1 18.65 149 PHE B O 1
ATOM 3425 N N . SER B 2 106 ? 10.751 -25.191 20.815 1 15.29 150 SER B N 1
ATOM 3426 C CA . SER B 2 106 ? 11.447 -26.293 21.436 1 16.39 150 SER B CA 1
ATOM 3427 C C . SER B 2 106 ? 12.677 -26.626 20.604 1 15.09 150 SER B C 1
ATOM 3428 O O . SER B 2 106 ? 12.723 -26.327 19.407 1 16.81 150 SER B O 1
ATOM 3436 N N . GLU B 2 107 ? 13.68 -27.236 21.243 1 14.98 151 GLU B N 1
ATOM 3437 C CA . GLU B 2 107 ? 14.876 -27.708 20.571 1 15.44 151 GLU B CA 1
ATOM 3438 C C . GLU B 2 107 ? 14.736 -29.139 20.06 1 15.15 151 GLU B C 1
ATOM 3439 O O . GLU B 2 107 ? 13.858 -29.891 20.486 1 16.32 151 GLU B O 1
ATOM 3451 N N . GLU B 2 108 ? 15.641 -29.485 19.131 1 15.57 152 GLU B N 1
ATOM 3452 C CA . GLU B 2 108 ? 15.888 -30.867 18.737 1 16.49 152 GLU B CA 1
ATOM 3453 C C . GLU B 2 108 ? 16.969 -31.46 19.631 1 15.51 152 GLU B C 1
ATOM 3454 O O . GLU B 2 108 ? 17.911 -30.76 19.985 1 18.01 152 GLU B O 1
ATOM 3466 N N . TYR B 2 109 ? 16.821 -32.747 19.951 1 15.38 153 TYR B N 1
ATOM 3467 C CA . TYR B 2 109 ? 17.739 -33.426 20.859 1 14.73 153 TYR B CA 1
ATOM 3468 C C . TYR B 2 109 ? 18.248 -34.686 20.165 1 16.08 153 TYR B C 1
ATOM 3469 O O . TYR B 2 109 ? 17.465 -35.428 19.584 1 19 153 TYR B O 1
ATOM 3487 N N . ASN B 2 110 ? 19.557 -34.955 20.305 1 16.69 154 ASN B N 1
ATOM 3488 C CA . ASN B 2 110 ? 20.144 -36.226 19.887 1 17.37 154 ASN B CA 1
ATOM 3489 C C . ASN B 2 110 ? 19.929 -37.251 21.001 1 17.15 154 ASN B C 1
ATOM 3490 O O . ASN B 2 110 ? 20.189 -36.953 22.138 1 21.98 154 ASN B O 1
ATOM 3501 N N . THR B 2 111 ? 19.386 -38.417 20.706 1 19.09 155 THR B N 1
ATOM 3502 C CA . THR B 2 111 ? 19.135 -39.455 21.68 1 21.79 155 THR B CA 1
ATOM 3503 C C . THR B 2 111 ? 19.659 -40.812 21.231 1 28.54 155 THR B C 1
ATOM 3504 O O . THR B 2 111 ? 20.268 -40.928 20.168 1 36.66 155 THR B O 1
#

Foldseek 3Di:
DVVVLLVQCVVCLVVVVLVSLVVSLVVLVVVLVVCVVVVVQLVNLVSLVSNLVSCVSNLPLVVLVVSLVSLVVSLVVVVPPPPVVSNVSSVVSNVVSVVRD/DAFAAWEQAPAKDWDPDDPDQKAFQPRPDTDGDPDRQWWWKWKWKQAPHTIMIGIRTDRQVDADVNHHADPLDAQAFEWDWDDDPRITMIMGIYHHHHRNRMHGPHDDDDD

B-factor: mean 21.68, std 10.03, range [11.02, 76.37]

Nearest PDB structures (foldseek):
  8g4k-assembly1_A  TM=1.010E+00  e=2.142E-12  synthetic construct
  8gab-assembly2_C  TM=8.760E-01  e=1.727E-03  synthetic construct
  8gac-assembly1_A  TM=8.781E-01  e=1.633E-03  synthetic construct
  9dze-assembly1_B  TM=8.513E-01  e=4.992E-03  synthetic construct
  8fbn-assembly1_E  TM=8.804E-01  e=7.806E-03  synthetic construct

Radius of gyration: 17.37 Å; Cα contacts (8 Å, |Δi|>4): 443; chains: 2; bounding box: 50×49×40 Å

Secondary structure (DSSP, 8-state):
-HHHHHHHHHHHHHHT-HHHHHHHHHHHHHHHHHHHHTT-HHHHHHHHHHHHHHHHHHT-HHHHHHHHHHHHHHHHHHHTT--HHHHHHHHHHHHHHTTT-/--PPPEEE--EEEE----S-SEEE-----EEE-SSTT-EEEEEEEEETTEEEEEEEEE-TTS-BTTB---STTSSSEE-EEE--TTSEEEEEEE-STTGGGEEESS-----